Protein AF-0000000075951730 (afdb_homodimer)

Radius of gyration: 23.58 Å; Cα contacts (8 Å, |Δi|>4): 785; chains: 2; bounding box: 49×80×48 Å

Structure (mmCIF, N/CA/C/O backbone):
data_AF-0000000075951730-model_v1
#
loop_
_entity.id
_entity.type
_entity.pdbx_description
1 polymer 'Protein MIZU-KUSSEI 1'
#
loop_
_atom_site.group_PDB
_atom_site.id
_atom_site.type_symbol
_atom_site.label_atom_id
_atom_site.label_alt_id
_atom_site.label_comp_id
_atom_site.label_asym_id
_atom_site.label_entity_id
_atom_site.label_seq_id
_atom_site.pdbx_PDB_ins_code
_atom_site.Cartn_x
_atom_site.Cartn_y
_atom_site.Cartn_z
_atom_site.occupancy
_atom_site.B_iso_or_equiv
_atom_site.auth_seq_id
_atom_site.auth_comp_id
_atom_site.auth_asym_id
_atom_site.auth_atom_id
_atom_site.pdbx_PDB_model_num
ATOM 1 N N . MET A 1 1 ? 29.172 38.875 -21 1 23.89 1 MET A N 1
ATOM 2 C CA . MET A 1 1 ? 28.188 37.812 -21.25 1 23.89 1 MET A CA 1
ATOM 3 C C . MET A 1 1 ? 27.562 37.344 -19.953 1 23.89 1 MET A C 1
ATOM 5 O O . MET A 1 1 ? 28.266 36.906 -19.031 1 23.89 1 MET A O 1
ATOM 9 N N . ALA A 1 2 ? 26.328 37.844 -19.453 1 25.98 2 ALA A N 1
ATOM 10 C CA . ALA A 1 2 ? 25.766 37.938 -18.109 1 25.98 2 ALA A CA 1
ATOM 11 C C . ALA A 1 2 ? 25.203 36.562 -17.672 1 25.98 2 ALA A C 1
ATOM 13 O O . ALA A 1 2 ? 24.344 36 -18.344 1 25.98 2 ALA A O 1
ATOM 14 N N . VAL A 1 3 ? 25.969 35.656 -17.031 1 29.73 3 VAL A N 1
ATOM 15 C CA . VAL A 1 3 ? 25.703 34.281 -16.625 1 29.73 3 VAL A CA 1
ATOM 16 C C . VAL A 1 3 ? 24.453 34.25 -15.742 1 29.73 3 VAL A C 1
ATOM 18 O O . VAL A 1 3 ? 24.391 34.906 -14.711 1 29.73 3 VAL A O 1
ATOM 21 N N . SER A 1 4 ? 23.266 34.125 -16.25 1 29.19 4 SER A N 1
ATOM 22 C CA . SER A 1 4 ? 21.938 34.25 -15.641 1 29.19 4 SER A CA 1
ATOM 23 C C . SER A 1 4 ? 21.781 33.312 -14.445 1 29.19 4 SER A C 1
ATOM 25 O O . SER A 1 4 ? 22.219 32.188 -14.484 1 29.19 4 SER A O 1
ATOM 27 N N . GLY A 1 5 ? 21.781 33.812 -13.234 1 29.88 5 GLY A N 1
ATOM 28 C CA . GLY A 1 5 ? 21.688 33.281 -11.883 1 29.88 5 GLY A CA 1
ATOM 29 C C . GLY A 1 5 ? 20.547 32.281 -11.711 1 29.88 5 GLY A C 1
ATOM 30 O O . GLY A 1 5 ? 19.406 32.562 -12.086 1 29.88 5 GLY A O 1
ATOM 31 N N . VAL A 1 6 ? 20.781 31.047 -11.961 1 33.69 6 VAL A N 1
ATOM 32 C CA . VAL A 1 6 ? 19.797 30 -11.797 1 33.69 6 VAL A CA 1
ATOM 33 C C . VAL A 1 6 ? 19.031 30.203 -10.484 1 33.69 6 VAL A C 1
ATOM 35 O O . VAL A 1 6 ? 19.641 30.172 -9.406 1 33.69 6 VAL A O 1
ATOM 38 N N . LYS A 1 7 ? 18.031 31.109 -10.383 1 29.94 7 LYS A N 1
ATOM 39 C CA . LYS A 1 7 ? 17.172 31.438 -9.242 1 29.94 7 LYS A CA 1
ATOM 40 C C . LYS A 1 7 ? 16.781 30.172 -8.484 1 29.94 7 LYS A C 1
ATOM 42 O O . LYS A 1 7 ? 16.203 29.234 -9.07 1 29.94 7 LYS A O 1
ATOM 47 N N . LYS A 1 8 ? 17.469 29.828 -7.5 1 36.03 8 LYS A N 1
ATOM 48 C CA . LYS A 1 8 ? 17.172 28.875 -6.438 1 36.03 8 LYS A CA 1
ATOM 49 C C . LYS A 1 8 ? 15.688 28.922 -6.062 1 36.03 8 LYS A C 1
ATOM 51 O O . LYS A 1 8 ? 15.188 29.969 -5.629 1 36.03 8 LYS A O 1
ATOM 56 N N . GLN A 1 9 ? 14.75 28.469 -6.793 1 37.56 9 GLN A N 1
ATOM 57 C CA . GLN A 1 9 ? 13.359 28.484 -6.34 1 37.56 9 GLN A CA 1
ATOM 58 C C . GLN A 1 9 ? 13.281 28.422 -4.816 1 37.56 9 GLN A C 1
ATOM 60 O O . GLN A 1 9 ? 13.969 27.609 -4.191 1 37.56 9 GLN A O 1
ATOM 65 N N . PRO A 1 10 ? 12.789 29.281 -3.979 1 41.91 10 PRO A N 1
ATOM 66 C CA . PRO A 1 10 ? 12.609 29.203 -2.527 1 41.91 10 PRO A CA 1
ATOM 67 C C . PRO A 1 10 ? 12.133 27.812 -2.072 1 41.91 10 PRO A C 1
ATOM 69 O O . PRO A 1 10 ? 11.484 27.109 -2.84 1 41.91 10 PRO A O 1
ATOM 72 N N . ALA A 1 11 ? 12.711 27.031 -1.046 1 52.25 11 ALA A N 1
ATOM 73 C CA . ALA A 1 11 ? 12.57 25.719 -0.404 1 52.25 11 ALA A CA 1
ATOM 74 C C . ALA A 1 11 ? 11.102 25.391 -0.133 1 52.25 11 ALA A C 1
ATOM 76 O O . ALA A 1 11 ? 10.648 25.453 1.013 1 52.25 11 ALA A O 1
ATOM 77 N N . GLY A 1 12 ? 9.969 26.078 -0.591 1 68.31 12 GLY A N 1
ATOM 78 C CA . GLY A 1 12 ? 8.562 26.031 -0.242 1 68.31 12 GLY A CA 1
ATOM 79 C C . GLY A 1 12 ? 7.863 24.766 -0.7 1 68.31 12 GLY A C 1
ATOM 80 O O . GLY A 1 12 ? 8.5 23.875 -1.256 1 68.31 12 GLY A O 1
ATOM 81 N N . LEU A 1 13 ? 6.578 24.656 -0.002 1 85.88 13 LEU A N 1
ATOM 82 C CA . LEU A 1 13 ? 5.684 23.578 -0.399 1 85.88 13 LEU A CA 1
ATOM 83 C C . LEU A 1 13 ? 5.105 23.828 -1.787 1 85.88 13 LEU A C 1
ATOM 85 O O . LEU A 1 13 ? 4.641 24.938 -2.078 1 85.88 13 LEU A O 1
ATOM 89 N N . GLY A 1 14 ? 5.527 23.312 -2.951 1 89.19 14 GLY A N 1
ATOM 90 C CA . GLY A 1 14 ? 4.961 23.375 -4.289 1 89.19 14 GLY A CA 1
ATOM 91 C C . GLY A 1 14 ? 3.467 23.125 -4.316 1 89.19 14 GLY A C 1
ATOM 92 O O . GLY A 1 14 ? 2.838 22.969 -3.266 1 89.19 14 GLY A O 1
ATOM 93 N N . SER A 1 15 ? 2.818 23.344 -5.426 1 93.88 15 SER A N 1
ATOM 94 C CA . SER A 1 15 ? 1.382 23.172 -5.609 1 93.88 15 SER A CA 1
ATOM 95 C C . SER A 1 15 ? 0.989 21.703 -5.496 1 93.88 15 SER A C 1
ATOM 97 O O . SER A 1 15 ? -0.19 21.375 -5.336 1 93.88 15 SER A O 1
ATOM 99 N N . ARG A 1 16 ? 1.892 20.906 -5.691 1 94.19 16 ARG A N 1
ATOM 100 C CA . ARG A 1 16 ? 1.707 19.484 -5.512 1 94.19 16 ARG A CA 1
ATOM 101 C C . ARG A 1 16 ? 2.775 18.906 -4.59 1 94.19 16 ARG A C 1
ATOM 103 O O . ARG A 1 16 ? 3.959 19.203 -4.734 1 94.19 16 ARG A O 1
ATOM 110 N N . VAL A 1 17 ? 2.256 18.078 -3.641 1 96.06 17 VAL A N 1
ATOM 111 C CA . VAL A 1 17 ? 3.188 17.531 -2.658 1 96.06 17 VAL A CA 1
ATOM 112 C C . VAL A 1 17 ? 2.881 16.062 -2.418 1 96.06 17 VAL A C 1
ATOM 114 O O . VAL A 1 17 ? 1.787 15.586 -2.736 1 96.06 17 VAL A O 1
ATOM 117 N N . THR A 1 18 ? 3.873 15.391 -1.945 1 95.56 18 THR A N 1
ATOM 118 C CA . THR A 1 18 ? 3.65 14.023 -1.476 1 95.56 18 THR A CA 1
ATOM 119 C C . THR A 1 18 ? 3.268 14.016 0.002 1 95.56 18 THR A C 1
ATOM 121 O O . THR A 1 18 ? 4 14.547 0.841 1 95.56 18 THR A O 1
ATOM 124 N N . GLY A 1 19 ? 2.119 13.438 0.263 1 97.44 19 GLY A N 1
ATOM 125 C CA . GLY A 1 19 ? 1.652 13.305 1.634 1 97.44 19 GLY A CA 1
ATOM 126 C C . GLY A 1 19 ? 1.659 11.867 2.127 1 97.44 19 GLY A C 1
ATOM 127 O O . GLY A 1 19 ? 1.277 10.953 1.395 1 97.44 19 GLY A O 1
ATOM 128 N N . THR A 1 20 ? 2.16 11.719 3.32 1 97.88 20 THR A N 1
ATOM 129 C CA . THR A 1 20 ? 2.154 10.406 3.961 1 97.88 20 THR A CA 1
ATOM 130 C C . THR A 1 20 ? 1.544 10.484 5.355 1 97.88 20 THR A C 1
ATOM 132 O O . THR A 1 20 ? 1.958 11.312 6.172 1 97.88 20 THR A O 1
ATOM 135 N N . LEU A 1 21 ? 0.534 9.719 5.555 1 97.69 21 LEU A N 1
ATOM 136 C CA . LEU A 1 21 ? 0.008 9.477 6.895 1 97.69 21 LEU A CA 1
ATOM 137 C C . LEU A 1 21 ? 0.449 8.109 7.41 1 97.69 21 LEU A C 1
ATOM 139 O O . LEU A 1 21 ? 0.333 7.105 6.699 1 97.69 21 LEU A O 1
ATOM 143 N N . PHE A 1 22 ? 1.01 8.133 8.617 1 96 22 PHE A N 1
ATOM 144 C CA . PHE A 1 22 ? 1.516 6.863 9.125 1 96 22 PHE A CA 1
ATOM 145 C C . PHE A 1 22 ? 1.521 6.852 10.648 1 96 22 PHE A C 1
ATOM 147 O O . PHE A 1 22 ? 1.47 7.906 11.289 1 96 22 PHE A O 1
ATOM 154 N N . GLY A 1 23 ? 1.513 5.691 11.164 1 94.38 23 GLY A N 1
ATOM 155 C CA . GLY A 1 23 ? 1.527 5.512 12.609 1 94.38 23 GLY A CA 1
ATOM 156 C C . GLY A 1 23 ? 1.543 4.055 13.031 1 94.38 23 GLY A C 1
ATOM 157 O O . GLY A 1 23 ? 1.238 3.17 12.227 1 94.38 23 GLY A O 1
ATOM 158 N N . LEU A 1 24 ? 1.911 3.896 14.242 1 90.12 24 LEU A N 1
ATOM 159 C CA . LEU A 1 24 ? 1.955 2.541 14.781 1 90.12 24 LEU A CA 1
ATOM 160 C C . LEU A 1 24 ? 0.548 2 15.008 1 90.12 24 LEU A C 1
ATOM 162 O O . LEU A 1 24 ? -0.328 2.723 15.492 1 90.12 24 LEU A O 1
ATOM 166 N N . ARG A 1 25 ? 0.393 0.806 14.609 1 86.56 25 ARG A N 1
ATOM 167 C CA . ARG A 1 25 ? -0.913 0.172 14.758 1 86.56 25 ARG A CA 1
ATOM 168 C C . ARG A 1 25 ? -1.179 -0.193 16.219 1 86.56 25 ARG A C 1
ATOM 170 O O . ARG A 1 25 ? -2.326 -0.177 16.672 1 86.56 25 ARG A O 1
ATOM 177 N N . HIS A 1 26 ? -0.188 -0.596 16.75 1 78.81 26 HIS A N 1
ATOM 178 C CA . HIS A 1 26 ? -0.313 -1 18.156 1 78.81 26 HIS A CA 1
ATOM 179 C C . HIS A 1 26 ? 0.709 -0.283 19.031 1 78.81 26 HIS A C 1
ATOM 181 O O . HIS A 1 26 ? 1.684 0.278 18.516 1 78.81 26 HIS A O 1
ATOM 187 N N . GLY A 1 27 ? 0.432 -0.274 20.312 1 70 27 GLY A N 1
ATOM 188 C CA . GLY A 1 27 ? 1.35 0.311 21.281 1 70 27 GLY A CA 1
ATOM 189 C C . GLY A 1 27 ? 0.863 1.635 21.828 1 70 27 GLY A C 1
ATOM 190 O O . GLY A 1 27 ? -0.29 2.018 21.625 1 70 27 GLY A O 1
ATOM 191 N N . HIS A 1 28 ? 1.706 2.209 22.547 1 65.25 28 HIS A N 1
ATOM 192 C CA . HIS A 1 28 ? 1.338 3.377 23.344 1 65.25 28 HIS A CA 1
ATOM 193 C C . HIS A 1 28 ? 1.279 4.633 22.469 1 65.25 28 HIS A C 1
ATOM 195 O O . HIS A 1 28 ? 0.545 5.574 22.781 1 65.25 28 HIS A O 1
ATOM 201 N N . HIS A 1 29 ? 1.985 4.605 21.484 1 73 29 HIS A N 1
ATOM 202 C CA . HIS A 1 29 ? 2.018 5.797 20.641 1 73 29 HIS A CA 1
ATOM 203 C C . HIS A 1 29 ? 1.365 5.531 19.281 1 73 29 HIS A C 1
ATOM 205 O O . HIS A 1 29 ? 2.059 5.387 18.281 1 73 29 HIS A O 1
ATOM 211 N N . ARG A 1 30 ? 0.062 5.723 19.297 1 87.12 30 ARG A N 1
ATOM 212 C CA . ARG A 1 30 ? -0.706 5.258 18.141 1 87.12 30 ARG A CA 1
ATOM 213 C C . ARG A 1 30 ? -1.204 6.434 17.312 1 87.12 30 ARG A C 1
ATOM 215 O O . ARG A 1 30 ? -2.135 6.289 16.516 1 87.12 30 ARG A O 1
ATOM 222 N N . ASN A 1 31 ? -0.512 7.578 17.594 1 94.56 31 ASN A N 1
ATOM 223 C CA . ASN A 1 31 ? -0.977 8.727 16.828 1 94.56 31 ASN A CA 1
ATOM 224 C C . ASN A 1 31 ? -0.588 8.602 15.352 1 94.56 31 ASN A C 1
ATOM 226 O O . ASN A 1 31 ? 0.441 8.008 15.023 1 94.56 31 ASN A O 1
ATOM 230 N N . VAL A 1 32 ? -1.421 9.164 14.602 1 96.81 32 VAL A N 1
ATOM 231 C CA . VAL A 1 32 ? -1.096 9.273 13.18 1 96.81 32 VAL A CA 1
ATOM 232 C C . VAL A 1 32 ? -0.214 10.5 12.945 1 96.81 32 VAL A C 1
ATOM 234 O O . VAL A 1 32 ? -0.457 11.57 13.516 1 96.81 32 VAL A O 1
ATOM 237 N N . HIS A 1 33 ? 0.739 10.305 12.18 1 97.19 33 HIS A N 1
ATOM 238 C CA . HIS A 1 33 ? 1.586 11.406 11.734 1 97.19 33 HIS A CA 1
ATOM 239 C C . HIS A 1 33 ? 1.301 11.773 10.281 1 97.19 33 HIS A C 1
ATOM 241 O O . HIS A 1 33 ? 1.058 10.891 9.453 1 97.19 33 HIS A O 1
ATOM 247 N N . LEU A 1 34 ? 1.37 13.047 10 1 98.25 34 LEU A N 1
ATOM 248 C CA . LEU A 1 34 ? 1.222 13.586 8.656 1 98.25 34 LEU A CA 1
ATOM 249 C C . LEU A 1 34 ? 2.516 14.242 8.188 1 98.25 34 LEU A C 1
ATOM 251 O O . LEU A 1 34 ? 3.039 15.141 8.852 1 98.25 34 LEU A O 1
ATOM 255 N N . ALA A 1 35 ? 3.014 13.789 7.09 1 98 35 ALA A N 1
ATOM 256 C CA . ALA A 1 35 ? 4.219 14.375 6.512 1 98 35 ALA A CA 1
ATOM 257 C C . ALA A 1 35 ? 3.967 14.859 5.09 1 98 35 ALA A C 1
ATOM 259 O O . ALA A 1 35 ? 3.35 14.156 4.285 1 98 35 ALA A O 1
ATOM 260 N N . PHE A 1 36 ? 4.426 16.047 4.777 1 97.56 36 PHE A N 1
ATOM 261 C CA . PHE A 1 36 ? 4.426 16.547 3.408 1 97.56 36 PHE A CA 1
ATOM 262 C C . PHE A 1 36 ? 5.852 16.719 2.896 1 97.56 36 PHE A C 1
ATOM 264 O O . PHE A 1 36 ? 6.68 17.359 3.553 1 97.56 36 PHE A O 1
ATOM 271 N N . GLN A 1 37 ? 6.035 16.141 1.744 1 96.56 37 GLN A N 1
ATOM 272 C CA . GLN A 1 37 ? 7.289 16.281 1.008 1 96.56 37 GLN A CA 1
ATOM 273 C C . GLN A 1 37 ? 7.055 16.938 -0.354 1 96.56 37 GLN A C 1
ATOM 275 O O . GLN A 1 37 ? 6.168 16.516 -1.102 1 96.56 37 GLN A O 1
ATOM 280 N N . PRO A 1 38 ? 7.875 17.969 -0.631 1 94.69 38 PRO A N 1
ATOM 281 C CA . PRO A 1 38 ? 7.746 18.516 -1.985 1 94.69 38 PRO A CA 1
ATOM 282 C C . PRO A 1 38 ? 8.062 17.484 -3.066 1 94.69 38 PRO A C 1
ATOM 284 O O . PRO A 1 38 ? 7.441 17.484 -4.133 1 94.69 38 PRO A O 1
ATOM 287 N N . ASP A 1 39 ? 8.984 16.641 -2.734 1 90.81 39 ASP A N 1
ATOM 288 C CA . ASP A 1 39 ? 9.422 15.523 -3.551 1 90.81 39 ASP A CA 1
ATOM 289 C C . ASP A 1 39 ? 9.617 14.266 -2.697 1 90.81 39 ASP A C 1
ATOM 291 O O . ASP A 1 39 ? 10.102 14.352 -1.568 1 90.81 39 ASP A O 1
ATOM 295 N N . PRO A 1 40 ? 9.25 13.141 -3.275 1 90.06 40 PRO A N 1
ATOM 296 C CA . PRO A 1 40 ? 9.344 11.922 -2.471 1 90.06 40 PRO A CA 1
ATOM 297 C C . PRO A 1 40 ? 10.742 11.688 -1.912 1 90.06 40 PRO A C 1
ATOM 299 O O . PRO A 1 40 ? 10.898 10.969 -0.92 1 90.06 40 PRO A O 1
ATOM 302 N N . LYS A 1 41 ? 11.727 12.242 -2.531 1 92.06 41 LYS A N 1
ATOM 303 C CA . LYS A 1 41 ? 13.102 12 -2.104 1 92.06 41 LYS A CA 1
ATOM 304 C C . LYS A 1 41 ? 13.57 13.07 -1.123 1 92.06 41 LYS A C 1
ATOM 306 O O . LYS A 1 41 ? 14.609 12.922 -0.482 1 92.06 41 LYS A O 1
ATOM 311 N N . SER A 1 42 ? 12.82 14.07 -0.986 1 93.81 42 SER A N 1
ATOM 312 C CA . SER A 1 42 ? 13.188 15.172 -0.108 1 93.81 42 SER A CA 1
ATOM 313 C C . SER A 1 42 ? 12.758 14.906 1.33 1 93.81 42 SER A C 1
ATOM 315 O O . SER A 1 42 ? 11.836 14.133 1.573 1 93.81 42 SER A O 1
ATOM 317 N N . PRO A 1 43 ? 13.539 15.492 2.227 1 93.88 43 PRO A N 1
ATOM 318 C CA . PRO A 1 43 ? 13.008 15.469 3.592 1 93.88 43 PRO A CA 1
ATOM 319 C C . PRO A 1 43 ? 11.656 16.156 3.713 1 93.88 43 PRO A C 1
ATOM 321 O O . PRO A 1 43 ? 11.312 17.016 2.885 1 93.88 43 PRO A O 1
ATOM 324 N N . PRO A 1 44 ? 10.922 15.766 4.711 1 95.69 44 PRO A N 1
ATOM 325 C CA . PRO A 1 44 ? 9.641 16.438 4.891 1 95.69 44 PRO A CA 1
ATOM 326 C C . PRO A 1 44 ? 9.797 17.891 5.332 1 95.69 44 PRO A C 1
ATOM 328 O O . PRO A 1 44 ? 10.664 18.203 6.148 1 95.69 44 PRO A O 1
ATOM 331 N N . VAL A 1 45 ? 8.953 18.703 4.777 1 94.06 45 VAL A N 1
ATOM 332 C CA . VAL A 1 45 ? 8.906 20.109 5.156 1 94.06 45 VAL A CA 1
ATOM 333 C C . VAL A 1 45 ? 7.91 20.297 6.297 1 94.06 45 VAL A C 1
ATOM 335 O O . VAL A 1 45 ? 8.055 21.219 7.105 1 94.06 45 VAL A O 1
ATOM 338 N N . VAL A 1 46 ? 6.953 19.453 6.328 1 94.75 46 VAL A N 1
ATOM 339 C CA . VAL A 1 46 ? 5.922 19.469 7.359 1 94.75 46 VAL A CA 1
ATOM 340 C C . VAL A 1 46 ? 5.84 18.094 8.016 1 94.75 46 VAL A C 1
ATOM 342 O O . VAL A 1 46 ? 5.84 17.062 7.332 1 94.75 46 VAL A O 1
ATOM 345 N N . LEU A 1 47 ? 5.812 18.109 9.242 1 97.38 47 LEU A N 1
ATOM 346 C CA . LEU A 1 47 ? 5.523 16.922 10.031 1 97.38 47 LEU A CA 1
ATOM 347 C C . LEU A 1 47 ? 4.633 17.266 11.227 1 97.38 47 LEU A C 1
ATOM 349 O O . LEU A 1 47 ? 5.016 18.062 12.078 1 97.38 47 LEU A O 1
ATOM 353 N N . ILE A 1 48 ? 3.494 16.594 11.195 1 97.81 48 ILE A N 1
ATOM 354 C CA . ILE A 1 48 ? 2.508 16.891 12.227 1 97.81 48 ILE A CA 1
ATOM 355 C C . ILE A 1 48 ? 2.078 15.602 12.93 1 97.81 48 ILE A C 1
ATOM 357 O O . ILE A 1 48 ? 1.749 14.609 12.266 1 97.81 48 ILE A O 1
ATOM 361 N N . LYS A 1 49 ? 2.189 15.594 14.219 1 97.25 49 LYS A N 1
ATOM 362 C CA . LYS A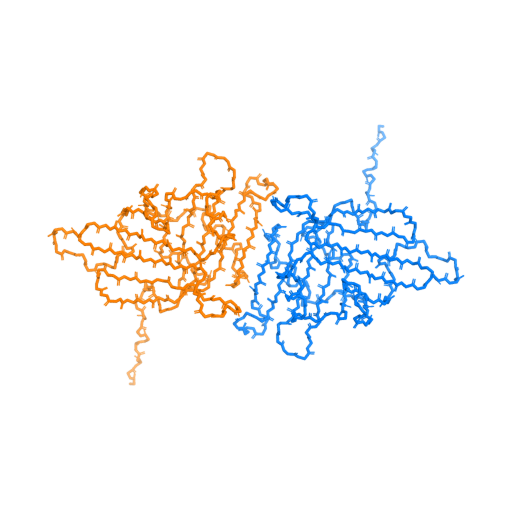 1 49 ? 1.537 14.555 15 1 97.25 49 LYS A CA 1
ATOM 363 C C . LYS A 1 49 ? 0.062 14.875 15.219 1 97.25 49 LYS A C 1
ATOM 365 O O . LYS A 1 49 ? -0.274 15.844 15.906 1 97.25 49 LYS A O 1
ATOM 370 N N . LEU A 1 50 ? -0.738 14.094 14.68 1 98.06 50 LEU A N 1
ATOM 371 C CA . LEU A 1 50 ? -2.174 14.297 14.844 1 98.06 50 LEU A CA 1
ATOM 372 C C . LEU A 1 50 ? -2.656 13.734 16.172 1 98.06 50 LEU A C 1
ATOM 374 O O . LEU A 1 50 ? -2 12.867 16.766 1 98.06 50 LEU A O 1
ATOM 378 N N . ALA A 1 51 ? -3.775 14.266 16.562 1 97.44 51 ALA A N 1
ATOM 379 C CA . ALA A 1 51 ? -4.453 13.695 17.734 1 97.44 51 ALA A CA 1
ATOM 380 C C . ALA A 1 51 ? -5.109 12.359 17.375 1 97.44 51 ALA A C 1
ATOM 382 O O . ALA A 1 51 ? -5.191 11.461 18.219 1 97.44 51 ALA A O 1
ATOM 383 N N . THR A 1 52 ? -5.625 12.273 16.234 1 97 52 THR A N 1
ATOM 384 C CA . THR A 1 52 ? -6.234 11.047 15.727 1 97 52 THR A CA 1
ATOM 385 C C . THR A 1 52 ? -5.25 9.883 15.805 1 97 52 THR A C 1
ATOM 387 O O . THR A 1 52 ? -4.098 10.016 15.383 1 97 52 THR A O 1
ATOM 390 N N . THR A 1 53 ? -5.738 8.82 16.375 1 95.12 53 THR A N 1
ATOM 391 C CA . THR A 1 53 ? -4.93 7.613 16.453 1 95.12 53 THR A CA 1
ATOM 392 C C . THR A 1 53 ? -5.207 6.699 15.266 1 95.12 53 THR A C 1
ATOM 394 O O . THR A 1 53 ? -6.137 6.941 14.492 1 95.12 53 THR A O 1
ATOM 397 N N . THR A 1 54 ? -4.395 5.656 15.141 1 93.81 54 THR A N 1
ATOM 398 C CA . THR A 1 54 ? -4.426 4.805 13.953 1 93.81 54 THR A CA 1
ATOM 399 C C . THR A 1 54 ? -5.75 4.051 13.867 1 93.81 54 THR A C 1
ATOM 401 O O . THR A 1 54 ? -6.297 3.871 12.773 1 93.81 54 THR A O 1
ATOM 404 N N . GLY A 1 55 ? -6.23 3.516 14.891 1 91.12 55 GLY A N 1
ATOM 405 C CA . GLY A 1 55 ? -7.496 2.803 14.883 1 91.12 55 GLY A CA 1
ATOM 406 C C . GLY A 1 55 ? -8.625 3.598 14.242 1 91.12 55 GLY A C 1
ATOM 407 O O . GLY A 1 55 ? -9.141 3.221 13.188 1 91.12 55 GLY A O 1
ATOM 408 N N . PRO A 1 56 ? -8.953 4.715 14.883 1 93.5 56 PRO A N 1
ATOM 409 C CA . PRO A 1 56 ? -9.992 5.586 14.32 1 93.5 56 PRO A CA 1
ATOM 410 C C . PRO A 1 56 ? -9.688 6.023 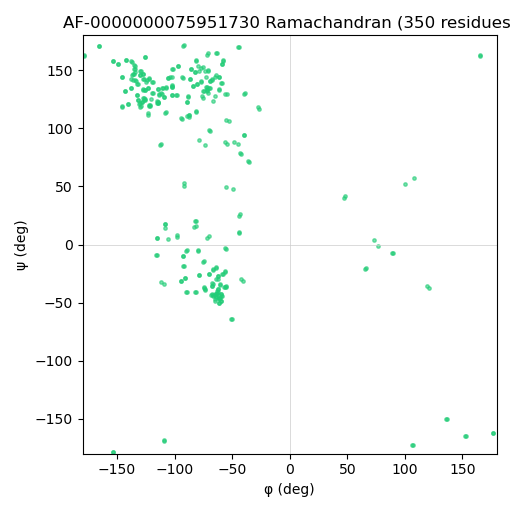12.891 1 93.5 56 PRO A C 1
ATOM 412 O O . PRO A 1 56 ? -10.602 6.117 12.062 1 93.5 56 PRO A O 1
ATOM 415 N N . PHE A 1 57 ? -8.562 6.246 12.594 1 94.94 57 PHE A N 1
ATOM 416 C CA . PHE A 1 57 ? -8.18 6.66 11.25 1 94.94 57 PHE A CA 1
ATOM 417 C C . PHE A 1 57 ? -8.539 5.586 10.227 1 94.94 57 PHE A C 1
ATOM 419 O O . PHE A 1 57 ? -9.156 5.871 9.203 1 94.94 57 PHE A O 1
ATOM 426 N N . ILE A 1 58 ? -8.133 4.41 10.523 1 91.44 58 ILE A N 1
ATOM 427 C CA . ILE A 1 58 ? -8.422 3.283 9.633 1 91.44 58 ILE A CA 1
ATOM 428 C C . ILE A 1 58 ? -9.93 3.125 9.477 1 91.44 58 ILE A C 1
ATOM 430 O O . ILE A 1 58 ? -10.422 2.904 8.367 1 91.44 58 ILE A O 1
ATOM 434 N N . ALA A 1 59 ? -10.594 3.252 10.539 1 92.06 59 ALA A N 1
ATOM 435 C CA . ALA A 1 59 ? -12.047 3.125 10.5 1 92.06 59 ALA A CA 1
ATOM 436 C C . ALA A 1 59 ? -12.672 4.215 9.641 1 92.06 59 ALA A C 1
ATOM 438 O O . ALA A 1 59 ? -13.586 3.949 8.859 1 92.06 59 ALA A O 1
ATOM 439 N N . ASP A 1 60 ? -12.195 5.441 9.75 1 93.88 60 ASP A N 1
ATOM 440 C CA . ASP A 1 60 ? -12.711 6.559 8.961 1 93.88 60 ASP A CA 1
ATOM 441 C C . ASP A 1 60 ? -12.438 6.348 7.469 1 93.88 60 ASP A C 1
ATOM 443 O O . ASP A 1 60 ? -13.312 6.574 6.633 1 93.88 60 ASP A O 1
ATOM 447 N N . LEU A 1 61 ? -11.219 5.883 7.18 1 91.56 61 LEU A N 1
ATOM 448 C CA . LEU A 1 61 ? -10.836 5.645 5.793 1 91.56 61 LEU A CA 1
ATOM 449 C C . LEU A 1 61 ? -11.734 4.578 5.16 1 91.56 61 LEU A C 1
ATOM 451 O O . LEU A 1 61 ? -12.078 4.676 3.98 1 91.56 61 LEU A O 1
ATOM 455 N N . ALA A 1 62 ? -12.07 3.572 5.922 1 86.44 62 ALA A N 1
ATOM 456 C CA . ALA A 1 62 ? -12.898 2.471 5.438 1 86.44 62 ALA A CA 1
ATOM 457 C C . ALA A 1 62 ? -14.336 2.924 5.195 1 86.44 62 ALA A C 1
ATOM 459 O O . ALA A 1 62 ? -15.047 2.342 4.375 1 86.44 62 ALA A O 1
ATOM 460 N N . SER A 1 63 ? -14.672 3.926 5.887 1 90.44 63 SER A N 1
ATOM 461 C CA . SER A 1 63 ? -16.078 4.352 5.859 1 90.44 63 SER A CA 1
ATOM 462 C C . SER A 1 63 ? -16.312 5.406 4.785 1 90.44 63 SER A C 1
ATOM 464 O O . SER A 1 63 ? -17.453 5.684 4.418 1 90.44 63 SER A O 1
ATOM 466 N N . GLY A 1 64 ? -15.344 6.047 4.316 1 88.88 64 GLY A N 1
ATOM 467 C CA . GLY A 1 64 ? -15.469 7.082 3.307 1 88.88 64 GLY A CA 1
ATOM 468 C C . GLY A 1 64 ? -14.359 8.109 3.359 1 88.88 64 GLY A C 1
ATOM 469 O O . GLY A 1 64 ? -13.305 7.863 3.953 1 88.88 64 GLY A O 1
ATOM 470 N N . PRO A 1 65 ? -14.633 9.211 2.674 1 93.06 65 PRO A N 1
ATOM 471 C CA . PRO A 1 65 ? -13.625 10.273 2.662 1 93.06 65 PRO A CA 1
ATOM 472 C C . PRO A 1 65 ? -13.328 10.82 4.055 1 93.06 65 PRO A C 1
ATOM 474 O O . PRO A 1 65 ? -14.234 10.93 4.887 1 93.06 65 PRO A O 1
ATOM 477 N N . VAL A 1 66 ? -12.117 11.148 4.25 1 96.69 66 VAL A N 1
ATOM 478 C CA . VAL A 1 66 ? -11.664 11.688 5.531 1 96.69 66 VAL A CA 1
ATOM 479 C C . VAL A 1 66 ? -11.281 13.156 5.371 1 96.69 66 VAL A C 1
ATOM 481 O O . VAL A 1 66 ? -10.492 13.5 4.492 1 96.69 66 VAL A O 1
ATOM 484 N N . ARG A 1 67 ? -11.812 13.953 6.254 1 97.5 67 ARG A N 1
ATOM 485 C CA . ARG A 1 67 ? -11.516 15.383 6.246 1 97.5 67 ARG A CA 1
ATOM 486 C C . ARG A 1 67 ? -10.914 15.82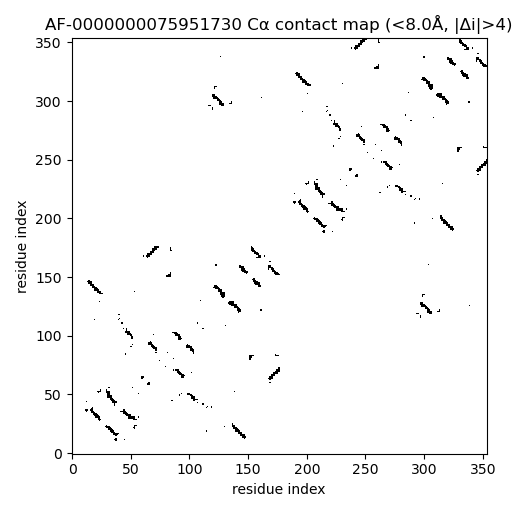8 7.574 1 97.5 67 ARG A C 1
ATOM 488 O O . ARG A 1 67 ? -11.555 15.703 8.617 1 97.5 67 ARG A O 1
ATOM 495 N N . PHE A 1 68 ? -9.727 16.359 7.535 1 98.5 68 PHE A N 1
ATOM 496 C CA . PHE A 1 68 ? -9.086 16.938 8.703 1 98.5 68 PHE A CA 1
ATOM 497 C C . PHE A 1 68 ? -9.164 18.453 8.656 1 98.5 68 PHE A C 1
ATOM 499 O O . PHE A 1 68 ? -8.938 19.062 7.609 1 98.5 68 PHE A O 1
ATOM 506 N N . VAL A 1 69 ? -9.453 19 9.742 1 98.44 69 VAL A N 1
ATOM 507 C CA . VAL A 1 69 ? -9.328 20.438 9.922 1 98.44 69 VAL A CA 1
ATOM 508 C C . VAL A 1 69 ? -8.391 20.734 11.086 1 98.44 69 VAL A C 1
ATOM 510 O O . VAL A 1 69 ? -8.617 20.297 12.211 1 98.44 69 VAL A O 1
ATOM 513 N N . LEU A 1 70 ? -7.387 21.375 10.805 1 98.5 70 LEU A N 1
ATOM 514 C CA . LEU A 1 70 ? -6.438 21.875 11.797 1 98.5 70 LEU A CA 1
ATOM 515 C C . LEU A 1 70 ? -6.551 23.375 11.961 1 98.5 70 LEU A C 1
ATOM 517 O O . LEU A 1 70 ? -6.164 24.141 11.062 1 98.5 70 LEU A O 1
ATOM 521 N N . GLU A 1 71 ? -6.977 23.75 13.117 1 97.44 71 GLU A N 1
ATOM 522 C CA . GLU A 1 71 ? -7.266 25.172 13.344 1 97.44 71 GLU A CA 1
ATOM 523 C C . GLU A 1 71 ? -6.395 25.734 14.461 1 97.44 71 GLU A C 1
ATOM 525 O O . GLU A 1 71 ? -6.133 25.062 15.461 1 97.44 71 GLU A O 1
ATOM 530 N N . CYS A 1 72 ? -5.945 26.906 14.258 1 94.75 72 CYS A N 1
ATOM 531 C CA . CYS A 1 72 ? -5.258 27.609 15.344 1 94.75 72 CYS A CA 1
ATOM 532 C C . CYS A 1 72 ? -5.594 29.094 15.352 1 94.75 72 CYS A C 1
ATOM 534 O O . CYS A 1 72 ? -6.133 29.609 14.367 1 94.75 72 CYS A O 1
ATOM 536 N N . ARG A 1 73 ? -5.398 29.734 16.516 1 88 73 ARG A N 1
ATOM 537 C CA . ARG A 1 73 ? -5.629 31.172 16.625 1 88 73 ARG A CA 1
ATOM 538 C C . ARG A 1 73 ? -4.477 31.969 16.016 1 88 73 ARG A C 1
ATOM 540 O O . ARG A 1 73 ? -3.318 31.547 16.094 1 88 73 ARG A O 1
ATOM 547 N N . LYS A 1 74 ? -4.93 33.062 15.336 1 80.75 74 LYS A N 1
ATOM 548 C CA . LYS A 1 74 ? -3.928 33.969 14.773 1 80.75 74 LYS A CA 1
ATOM 549 C C . LYS A 1 74 ? -3.025 34.531 15.859 1 80.75 74 LYS A C 1
ATOM 551 O O . LYS A 1 74 ? -3.494 34.875 16.953 1 80.75 74 LYS A O 1
ATOM 556 N N . ARG A 1 75 ? -1.717 34.531 15.359 1 69.94 75 ARG A N 1
ATOM 557 C CA . ARG A 1 75 ? -0.794 35.156 16.312 1 69.94 75 ARG A CA 1
ATOM 558 C C . ARG A 1 75 ? -1.013 36.656 16.375 1 69.94 75 ARG A C 1
ATOM 560 O O . ARG A 1 75 ? -1.381 37.281 15.391 1 69.94 75 ARG A O 1
ATOM 567 N N . THR A 1 76 ? -1.106 37.219 17.516 1 64 76 THR A N 1
ATOM 568 C CA . THR A 1 76 ? -1.312 38.656 17.75 1 64 76 THR A CA 1
ATOM 569 C C . THR A 1 76 ? -0.122 39.469 17.234 1 64 76 THR A C 1
ATOM 571 O O . THR A 1 76 ? -0.249 40.656 16.953 1 64 76 THR A O 1
ATOM 574 N N . ASP A 1 77 ? 0.963 38.938 17.234 1 59.09 77 ASP A N 1
ATOM 575 C CA . ASP A 1 77 ? 2.121 39.781 17.031 1 59.09 77 ASP A CA 1
ATOM 576 C C . ASP A 1 77 ? 2.344 40.062 15.539 1 59.09 77 ASP A C 1
ATOM 578 O O . ASP A 1 77 ? 3.311 40.719 15.164 1 59.09 77 ASP A O 1
ATOM 582 N N . GLY A 1 78 ? 1.436 39.938 14.688 1 57.81 78 GLY A N 1
ATOM 583 C CA . GLY A 1 78 ? 1.52 40.344 13.305 1 57.81 78 GLY A CA 1
ATOM 584 C C . GLY A 1 78 ? 2.543 39.562 12.5 1 57.81 78 GLY A C 1
ATOM 585 O O . GLY A 1 78 ? 2.73 39.812 11.305 1 57.81 78 GLY A O 1
ATOM 586 N N . SER A 1 79 ? 3.449 38.969 13.047 1 54.06 79 SER A N 1
ATOM 587 C CA . SER A 1 79 ? 4.648 38.406 12.422 1 54.06 79 SER A CA 1
ATOM 588 C C . SER A 1 79 ? 4.32 37.188 11.562 1 54.06 79 SER A C 1
ATOM 590 O O . SER A 1 79 ? 5.215 36.562 10.977 1 54.06 79 SER A O 1
ATOM 592 N N . SER A 1 80 ? 3.092 36.875 11.359 1 58.94 80 SER A N 1
ATOM 593 C CA . SER A 1 80 ? 2.979 35.469 10.992 1 58.94 80 SER A CA 1
ATOM 594 C C . SER A 1 80 ? 3.023 35.281 9.477 1 58.94 80 SER A C 1
ATOM 596 O O . SER A 1 80 ? 1.979 35.188 8.828 1 58.94 80 SER A O 1
ATOM 598 N N . ALA A 1 81 ? 3.986 35.844 8.867 1 68 81 ALA A N 1
ATOM 599 C CA . ALA A 1 81 ? 4.152 35.625 7.43 1 68 81 ALA A CA 1
ATOM 600 C C . ALA A 1 81 ? 4.273 34.125 7.113 1 68 81 ALA A C 1
ATOM 602 O O . ALA A 1 81 ? 4.18 33.719 5.949 1 68 81 ALA A O 1
ATOM 603 N N . ALA A 1 82 ? 4.273 33.438 8.031 1 84.06 82 ALA A N 1
ATOM 604 C CA . ALA A 1 82 ? 4.504 32.031 7.777 1 84.06 82 ALA A CA 1
ATOM 605 C C . ALA A 1 82 ? 3.195 31.312 7.457 1 84.06 82 ALA A C 1
ATOM 607 O O . ALA A 1 82 ? 2.129 31.719 7.922 1 84.06 82 ALA A O 1
ATOM 608 N N . PRO A 1 83 ? 3.221 30.406 6.582 1 91.25 83 PRO A N 1
ATOM 609 C CA . PRO A 1 83 ? 2.018 29.641 6.246 1 91.25 83 PRO A CA 1
A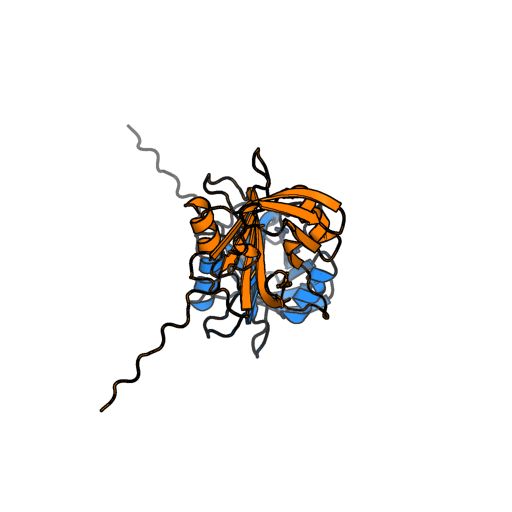TOM 610 C C . PRO A 1 83 ? 1.419 28.922 7.453 1 91.25 83 PRO A C 1
ATOM 612 O O . PRO A 1 83 ? 2.117 28.688 8.438 1 91.25 83 PRO A O 1
ATOM 615 N N . PRO A 1 84 ? 0.11 28.594 7.367 1 93.44 84 PRO A N 1
ATOM 616 C CA . PRO A 1 84 ? -0.57 27.969 8.508 1 93.44 84 PRO A CA 1
ATOM 617 C C . PRO A 1 84 ? 0.093 26.656 8.945 1 93.44 84 PRO A C 1
ATOM 619 O O . PRO A 1 84 ? 0.009 26.281 10.117 1 93.44 84 PRO A O 1
ATOM 622 N N . TRP A 1 85 ? 0.762 26.016 8.055 1 93.06 85 TRP A N 1
ATOM 623 C CA . TRP A 1 85 ? 1.34 24.719 8.414 1 93.06 85 TRP A CA 1
ATOM 624 C C . TRP A 1 85 ? 2.631 24.906 9.203 1 93.06 85 TRP A C 1
ATOM 626 O O . TRP A 1 85 ? 3.201 23.922 9.703 1 93.06 85 TRP A O 1
ATOM 636 N N . GLU A 1 86 ? 3.088 26.078 9.352 1 91.44 86 GLU A N 1
ATOM 637 C CA . GLU A 1 86 ? 4.281 26.344 10.156 1 91.44 86 GLU A CA 1
ATOM 638 C C . GLU A 1 86 ? 3.92 26.594 11.617 1 91.44 86 GLU A C 1
ATOM 640 O O . GLU A 1 86 ? 4.805 26.734 12.461 1 91.44 86 GLU A O 1
ATOM 645 N N . GLU A 1 87 ? 2.658 26.625 11.891 1 93 87 GLU A N 1
ATOM 646 C CA . GLU A 1 87 ? 2.248 26.781 13.281 1 93 87 GLU A CA 1
ATOM 647 C C . GLU A 1 87 ? 2.691 25.578 14.117 1 93 87 GLU A C 1
ATOM 649 O O . GLU A 1 87 ? 3.02 24.531 13.57 1 93 87 GLU A O 1
ATOM 654 N N . GLU A 1 88 ? 2.637 25.797 15.406 1 93.38 88 GLU A N 1
ATOM 655 C CA . GLU A 1 88 ? 3.172 24.766 16.297 1 93.38 88 GLU A CA 1
ATOM 656 C C . GLU A 1 88 ? 2.072 23.828 16.781 1 93.38 88 GLU A C 1
ATOM 658 O O . GLU A 1 88 ? 2.332 22.672 17.094 1 93.38 88 GLU A O 1
ATOM 663 N N . GLU A 1 89 ? 0.927 24.375 16.891 1 96.56 89 GLU A N 1
ATOM 664 C CA . GLU A 1 89 ? -0.177 23.609 17.453 1 96.56 89 GLU A CA 1
ATOM 665 C C . GLU A 1 89 ? -1.501 23.969 16.797 1 96.56 89 GLU A C 1
ATOM 667 O O . GLU A 1 89 ? -1.746 25.141 16.469 1 96.56 89 GLU A O 1
ATOM 672 N N . TRP A 1 90 ? -2.361 22.938 16.641 1 97.62 90 TRP A N 1
ATOM 673 C CA . TRP A 1 90 ? -3.711 23.109 16.109 1 97.62 90 TRP A CA 1
ATOM 674 C C . TRP A 1 90 ? -4.727 22.344 16.938 1 97.62 90 TRP A C 1
ATOM 676 O O . TRP A 1 90 ? -4.387 21.328 17.547 1 97.62 90 TRP A O 1
ATOM 686 N N . LYS A 1 91 ? -5.891 22.875 17 1 98.19 91 LYS A N 1
ATOM 687 C CA . LYS A 1 91 ? -7.027 22.016 17.312 1 98.19 91 LYS A CA 1
ATOM 688 C C . LYS A 1 91 ? -7.43 21.156 16.109 1 98.19 91 LYS A C 1
ATOM 690 O O . LYS A 1 91 ? -7.598 21.688 15.008 1 98.19 91 LYS A O 1
ATOM 695 N N . GLU A 1 92 ? -7.609 19.906 16.375 1 98.56 92 GLU A N 1
ATOM 696 C CA . GLU A 1 92 ? -7.863 18.984 15.273 1 98.56 92 GLU A CA 1
ATOM 697 C C . GLU A 1 92 ? -9.32 18.531 15.266 1 98.56 92 GLU A C 1
ATOM 699 O O . GLU A 1 92 ? -9.859 18.141 16.297 1 98.56 92 GLU A O 1
ATOM 704 N N . PHE A 1 93 ? -9.875 18.547 14.109 1 98.06 93 PHE A N 1
ATOM 705 C CA . PHE A 1 93 ? -11.172 17.938 13.836 1 98.06 93 PHE A CA 1
ATOM 706 C C . PHE A 1 93 ? -11.055 16.891 12.734 1 98.06 93 PHE A C 1
ATOM 708 O O . PHE A 1 93 ? -10.305 17.062 11.773 1 98.06 93 PHE A O 1
ATOM 715 N N . CYS A 1 94 ? -11.773 15.867 12.891 1 97.62 94 CYS A N 1
ATOM 716 C CA . CYS A 1 94 ? -11.875 14.852 11.859 1 97.62 94 CYS A CA 1
ATOM 717 C C . CYS A 1 94 ? -13.328 14.523 11.547 1 97.62 94 CYS A C 1
ATOM 719 O O . CYS A 1 94 ? -14.062 14.055 12.414 1 97.62 94 CYS A O 1
ATOM 721 N N . ASN A 1 95 ? -13.586 14.789 10.305 1 96.88 95 ASN A N 1
ATOM 722 C CA . ASN A 1 95 ? -14.961 14.609 9.867 1 96.88 95 ASN A CA 1
ATOM 723 C C . ASN A 1 95 ? -15.953 15.242 10.836 1 96.88 95 ASN A C 1
ATOM 725 O O . ASN A 1 95 ? -16.953 14.617 11.211 1 96.88 95 ASN A O 1
ATOM 729 N N . GLY A 1 96 ? -15.562 16.375 11.289 1 95.25 96 GLY A N 1
ATOM 730 C CA . GLY A 1 96 ? -16.453 17.172 12.109 1 95.25 96 GLY A CA 1
ATOM 731 C C . GLY A 1 96 ? -16.344 16.875 13.586 1 95.25 96 GLY A C 1
ATOM 732 O O . GLY A 1 96 ? -16.922 17.578 14.414 1 95.25 96 GLY A O 1
ATOM 733 N N . ARG A 1 97 ? -15.609 15.883 13.977 1 97.38 97 ARG A N 1
ATOM 734 C CA . ARG A 1 97 ? -15.438 15.523 15.383 1 97.38 97 ARG A CA 1
ATOM 735 C C . ARG A 1 97 ? -14.211 16.203 15.977 1 97.38 97 ARG A C 1
ATOM 737 O O . ARG A 1 97 ? -13.172 16.297 15.32 1 97.38 97 ARG A O 1
ATOM 744 N N . VAL A 1 98 ? -14.32 16.578 17.172 1 96.81 98 VAL A N 1
ATOM 745 C CA . VAL A 1 98 ? -13.156 17.109 17.875 1 96.81 98 VAL A CA 1
ATOM 746 C C . VAL A 1 98 ? -12.227 15.953 18.266 1 96.81 98 VAL A C 1
ATOM 748 O O . VAL A 1 98 ? -12.641 15.016 18.953 1 96.81 98 VAL A O 1
ATOM 751 N N . CYS A 1 99 ? -11 16.016 17.938 1 96.88 99 CYS A N 1
ATOM 752 C CA . CYS A 1 99 ? -10.078 14.914 18.188 1 96.88 99 CYS A CA 1
ATOM 753 C C . CYS A 1 99 ? -9.062 15.289 19.25 1 96.88 99 CYS A C 1
ATOM 755 O O . CYS A 1 99 ? -8.578 14.422 19.984 1 96.88 99 CYS A O 1
ATOM 757 N N . GLY A 1 100 ? -8.664 16.531 19.344 1 97.62 100 GLY A N 1
ATOM 758 C CA . GLY A 1 100 ? -7.625 17 20.25 1 97.62 100 GLY A CA 1
ATOM 759 C C . GLY A 1 100 ? -6.645 17.953 19.594 1 97.62 100 GLY A C 1
ATOM 760 O O . GLY A 1 100 ? -7.02 18.734 18.719 1 97.62 100 GLY A O 1
ATOM 761 N N . SER A 1 101 ? -5.426 17.906 20.125 1 97.69 101 SER A N 1
ATOM 762 C CA . SER A 1 101 ? -4.418 18.828 19.609 1 97.69 101 SER A CA 1
ATOM 763 C C . SER A 1 101 ? -3.459 18.109 18.656 1 97.69 101 SER A C 1
ATOM 765 O O . SER A 1 101 ? -3.061 16.969 18.906 1 97.69 101 SER A O 1
ATOM 767 N N . ALA A 1 102 ? -3.234 18.734 17.641 1 98.19 102 ALA A N 1
ATOM 768 C CA . ALA A 1 102 ? -2.16 18.344 16.734 1 98.19 102 ALA A CA 1
ATOM 769 C C . ALA A 1 102 ? -0.928 19.219 16.922 1 98.19 102 ALA A C 1
ATOM 771 O O . ALA A 1 102 ? -1.047 20.406 17.25 1 98.19 102 ALA A O 1
ATOM 772 N N . TRP A 1 103 ? 0.265 18.641 16.641 1 97.88 103 TRP A N 1
ATOM 773 C CA . TRP A 1 103 ? 1.502 19.359 16.953 1 97.88 103 TRP A CA 1
ATOM 774 C C . TRP A 1 103 ? 2.514 19.203 15.82 1 97.88 103 TRP A C 1
ATOM 776 O O . TRP A 1 103 ? 2.688 18.109 15.273 1 97.88 103 TRP A O 1
ATOM 786 N N . ARG A 1 104 ? 3.057 20.281 15.531 1 96.31 104 ARG A N 1
ATOM 787 C CA . ARG A 1 104 ? 4.195 20.219 14.625 1 96.31 104 ARG A CA 1
ATOM 788 C C . ARG A 1 104 ? 5.383 19.516 15.281 1 96.31 104 ARG A C 1
ATOM 790 O O . ARG A 1 104 ? 5.633 19.703 16.469 1 96.31 104 ARG A O 1
ATOM 797 N N . ARG A 1 105 ? 6.074 18.719 14.445 1 94.62 105 ARG A N 1
ATOM 798 C CA . ARG A 1 105 ? 7.234 18 14.953 1 94.62 105 ARG A CA 1
ATOM 799 C C . ARG A 1 105 ? 8.414 18.109 13.992 1 94.62 105 ARG A C 1
ATOM 801 O O . ARG A 1 105 ? 8.227 18.344 12.797 1 94.62 105 ARG A O 1
ATOM 808 N N . ARG A 1 106 ? 9.555 18.031 14.664 1 90.56 106 ARG A N 1
ATOM 809 C CA . ARG A 1 106 ? 10.742 17.828 13.836 1 90.56 106 ARG A CA 1
ATOM 810 C C . ARG A 1 106 ? 10.906 16.359 13.445 1 90.56 106 ARG A C 1
ATOM 812 O O . ARG A 1 106 ? 10.664 15.477 14.266 1 90.56 106 ARG A O 1
ATOM 819 N N . HIS A 1 107 ? 11.25 16.219 12.234 1 86.62 107 HIS A N 1
ATOM 820 C CA . HIS A 1 107 ? 11.406 14.844 11.789 1 86.62 107 HIS A CA 1
ATOM 821 C C . HIS A 1 107 ? 12.648 14.203 12.391 1 86.62 107 HIS A C 1
ATOM 823 O O . HIS A 1 107 ? 13.703 14.844 12.469 1 86.62 107 HIS A O 1
ATOM 829 N N . GLY A 1 108 ? 12.469 13.016 12.883 1 88.25 108 GLY A N 1
ATOM 830 C CA . GLY A 1 108 ? 13.578 12.234 13.406 1 88.25 108 GLY A CA 1
ATOM 831 C C . GLY A 1 108 ? 13.93 11.047 12.523 1 88.25 108 GLY A C 1
ATOM 832 O O . GLY A 1 108 ? 13.523 10.984 11.367 1 88.25 108 GLY A O 1
ATOM 833 N N . ASP A 1 109 ? 14.742 10.234 13.117 1 87.69 109 ASP A N 1
ATOM 834 C CA . ASP A 1 109 ? 15.273 9.094 12.383 1 87.69 109 ASP A CA 1
ATOM 835 C C . ASP A 1 109 ? 14.156 8.141 11.961 1 87.69 109 ASP A C 1
ATOM 837 O O . ASP A 1 109 ? 14.164 7.617 10.844 1 87.69 109 ASP A O 1
ATOM 841 N N . VAL A 1 110 ? 13.234 7.957 12.852 1 86.25 110 VAL A N 1
ATOM 842 C CA . VAL A 1 110 ? 12.148 7.023 12.562 1 86.25 110 VAL A CA 1
ATOM 843 C C . VAL A 1 110 ? 11.32 7.535 11.391 1 86.25 110 VAL A C 1
ATOM 845 O O . VAL A 1 110 ? 11 6.781 10.469 1 86.25 110 VAL A O 1
ATOM 848 N N . ASP A 1 111 ? 11.039 8.828 11.484 1 91.69 111 ASP A N 1
ATOM 849 C CA . ASP A 1 111 ? 10.273 9.422 10.398 1 91.69 111 ASP A CA 1
ATOM 850 C C . ASP A 1 111 ? 11.008 9.297 9.07 1 91.69 111 ASP A C 1
ATOM 852 O O . ASP A 1 111 ? 10.406 8.922 8.055 1 91.69 111 ASP A O 1
ATOM 856 N N . ARG A 1 112 ? 12.195 9.602 9.125 1 93.19 112 ARG A N 1
ATOM 857 C CA . ARG A 1 112 ? 13.008 9.547 7.914 1 93.19 112 ARG A CA 1
ATOM 858 C C . ARG A 1 112 ? 13.023 8.141 7.328 1 93.19 112 ARG A C 1
ATOM 860 O O . ARG A 1 112 ? 12.875 7.969 6.113 1 93.19 112 ARG A O 1
ATOM 867 N N . LYS A 1 113 ? 13.188 7.168 8.133 1 92.88 113 LYS A N 1
ATOM 868 C CA . LYS A 1 113 ? 13.227 5.777 7.688 1 92.88 113 LYS A CA 1
ATOM 869 C C . LYS A 1 113 ? 11.914 5.375 7.023 1 92.88 113 LYS A C 1
ATOM 871 O O . LYS A 1 113 ? 11.914 4.707 5.988 1 92.88 113 LYS A O 1
ATOM 876 N N . VAL A 1 114 ? 10.852 5.723 7.656 1 94.56 114 VAL A N 1
ATOM 877 C CA . VAL A 1 114 ? 9.531 5.398 7.121 1 94.56 114 VAL A CA 1
ATOM 878 C C . VAL A 1 114 ? 9.359 6.039 5.746 1 94.56 114 VAL A C 1
ATOM 880 O O . VAL A 1 114 ? 9 5.363 4.781 1 94.56 114 VAL A O 1
ATOM 883 N N . LEU A 1 115 ? 9.672 7.309 5.645 1 96.75 115 LEU A N 1
ATOM 884 C CA . LEU A 1 115 ? 9.469 8.047 4.398 1 96.75 115 LEU A CA 1
ATOM 885 C C . LEU A 1 115 ? 10.406 7.535 3.311 1 96.75 115 LEU A C 1
ATOM 887 O O . LEU A 1 115 ? 10.023 7.469 2.139 1 96.75 115 LEU A O 1
ATOM 891 N N . GLU A 1 116 ? 11.562 7.168 3.672 1 95.69 116 GLU A N 1
ATOM 892 C CA . GLU A 1 116 ? 12.516 6.605 2.715 1 95.69 116 GLU A CA 1
ATOM 893 C C . GLU A 1 116 ? 12.047 5.238 2.219 1 95.69 116 GLU A C 1
ATOM 895 O O . GLU A 1 116 ? 12.164 4.934 1.028 1 95.69 116 GLU A O 1
ATOM 900 N N . ALA A 1 117 ? 11.578 4.449 3.109 1 94.81 117 ALA A N 1
ATOM 901 C CA . ALA A 1 117 ? 11.109 3.111 2.754 1 94.81 117 ALA A CA 1
ATOM 902 C C . ALA A 1 117 ? 9.93 3.188 1.782 1 94.81 117 ALA A C 1
ATOM 904 O O . ALA A 1 117 ? 9.758 2.303 0.939 1 94.81 117 ALA A O 1
ATOM 905 N N . LEU A 1 118 ? 9.203 4.25 1.848 1 96.31 118 LEU A N 1
ATOM 906 C CA . LEU A 1 118 ? 7.973 4.359 1.064 1 96.31 118 LEU A CA 1
ATOM 907 C C . LEU A 1 118 ? 8.219 5.152 -0.216 1 96.31 118 LEU A C 1
ATOM 909 O O . LEU A 1 118 ? 7.281 5.414 -0.975 1 96.31 118 LEU A O 1
ATOM 913 N N . ARG A 1 119 ? 9.398 5.473 -0.484 1 95.38 119 ARG A N 1
ATOM 914 C CA . ARG A 1 119 ? 9.734 6.285 -1.647 1 95.38 119 ARG A CA 1
ATOM 915 C C . ARG A 1 119 ? 9.195 5.66 -2.93 1 95.38 119 ARG A C 1
ATOM 917 O O . ARG A 1 119 ? 8.719 6.367 -3.818 1 95.38 119 ARG A O 1
ATOM 924 N N . PRO A 1 120 ? 9.188 4.383 -3.049 1 93.19 120 PRO A N 1
ATOM 925 C CA . PRO A 1 120 ? 8.719 3.816 -4.316 1 93.19 120 PRO A CA 1
ATOM 926 C C . PRO A 1 120 ? 7.203 3.887 -4.465 1 93.19 120 PRO A C 1
ATOM 928 O O . PRO A 1 120 ? 6.68 3.672 -5.562 1 93.19 120 PRO A O 1
ATOM 931 N N . VAL A 1 121 ? 6.539 4.133 -3.434 1 94 121 VAL A N 1
ATOM 932 C CA . VAL A 1 121 ? 5.078 4.148 -3.445 1 94 121 VAL A CA 1
ATOM 933 C C . VAL A 1 121 ? 4.582 5.539 -3.83 1 94 121 VAL A C 1
ATOM 935 O O . VAL A 1 121 ? 4.703 6.488 -3.051 1 94 121 VAL A O 1
ATOM 938 N N . ALA A 1 122 ? 4.02 5.613 -4.961 1 92.38 122 ALA A N 1
ATOM 939 C CA . ALA A 1 122 ? 3.447 6.891 -5.387 1 92.38 122 ALA A CA 1
ATOM 940 C C . ALA A 1 122 ? 2.062 7.102 -4.781 1 92.38 122 ALA A C 1
ATOM 942 O O . ALA A 1 122 ? 1.701 8.219 -4.414 1 92.38 122 ALA A O 1
ATOM 943 N N . PHE A 1 123 ? 1.364 6.09 -4.777 1 93.19 123 PHE A N 1
ATOM 944 C CA . PHE A 1 123 ? 0.038 6.023 -4.172 1 93.19 123 PHE A CA 1
ATOM 945 C C . PHE A 1 123 ? -0.192 4.664 -3.521 1 93.19 123 PHE A C 1
ATOM 947 O O . PHE A 1 123 ? 0.058 3.625 -4.133 1 93.19 123 PHE A O 1
ATOM 954 N N . GLY A 1 124 ? -0.7 4.762 -2.248 1 93.62 124 GLY A N 1
ATOM 955 C CA . GLY A 1 124 ? -0.998 3.455 -1.681 1 93.62 124 GLY A CA 1
ATOM 956 C C . GLY A 1 124 ? -1.213 3.492 -0.179 1 93.62 124 GLY A C 1
ATOM 957 O O . GLY A 1 124 ? -0.85 4.469 0.481 1 93.62 124 GLY A O 1
ATOM 958 N N . ALA A 1 125 ? -1.817 2.432 0.283 1 93.5 125 ALA A N 1
ATOM 959 C CA . ALA A 1 125 ? -2.014 2.158 1.704 1 93.5 125 ALA A CA 1
ATOM 960 C C . ALA A 1 125 ? -1.51 0.765 2.068 1 93.5 125 ALA A C 1
ATOM 962 O O . ALA A 1 125 ? -1.552 -0.153 1.245 1 93.5 125 ALA A O 1
ATOM 963 N N . GLY A 1 126 ? -1.004 0.736 3.334 1 93.25 126 GLY A N 1
ATOM 964 C CA . GLY A 1 126 ? -0.521 -0.577 3.73 1 93.25 126 GLY A CA 1
ATOM 965 C C . GLY A 1 126 ? 0.109 -0.59 5.109 1 93.25 126 GLY A C 1
ATOM 966 O O . GLY A 1 126 ? -0.21 0.254 5.949 1 93.25 126 GLY A O 1
ATOM 967 N N . MET A 1 127 ? 0.879 -1.705 5.266 1 92.62 127 MET A N 1
ATOM 968 C CA . MET A 1 127 ? 1.587 -1.923 6.527 1 92.62 127 MET A CA 1
ATOM 969 C C . MET A 1 127 ? 3.055 -2.256 6.273 1 92.62 127 MET A C 1
ATOM 971 O O . MET A 1 127 ? 3.389 -2.879 5.266 1 92.62 127 MET A O 1
ATOM 975 N N . MET A 1 128 ? 3.812 -1.834 7.098 1 91.38 128 MET A N 1
ATOM 976 C CA . MET A 1 128 ? 5.23 -2.182 7.082 1 91.38 128 MET A CA 1
ATOM 977 C C . MET A 1 128 ? 5.723 -2.535 8.484 1 91.38 128 MET A C 1
ATOM 979 O O . MET A 1 128 ? 5.125 -2.115 9.477 1 91.38 128 MET A O 1
ATOM 983 N N . PRO A 1 129 ? 6.754 -3.326 8.422 1 85.5 129 PRO A N 1
ATOM 984 C CA . PRO A 1 129 ? 7.297 -3.637 9.75 1 85.5 129 PRO A CA 1
ATOM 985 C C . PRO A 1 129 ? 7.871 -2.41 10.453 1 85.5 129 PRO A C 1
ATOM 987 O O . PRO A 1 129 ? 8.383 -1.5 9.797 1 85.5 129 PRO A O 1
ATOM 990 N N . ASP A 1 130 ? 7.656 -2.461 11.695 1 76.5 130 ASP A N 1
ATOM 991 C CA . ASP A 1 130 ? 8.289 -1.406 12.477 1 76.5 130 ASP A CA 1
ATOM 992 C C . ASP A 1 130 ? 9.773 -1.706 12.703 1 76.5 130 ASP A C 1
ATOM 994 O O . ASP A 1 130 ? 10.227 -2.832 12.484 1 76.5 130 ASP A O 1
ATOM 998 N N . ASP A 1 131 ? 10.586 -0.701 12.805 1 65.06 131 ASP A N 1
ATOM 999 C CA . ASP A 1 131 ? 12.023 -0.844 13.023 1 65.06 131 ASP A CA 1
ATOM 1000 C C . ASP A 1 131 ? 12.312 -1.957 14.023 1 65.06 131 ASP A C 1
ATOM 1002 O O . ASP A 1 131 ? 13.391 -2.557 14 1 65.06 131 ASP A O 1
ATOM 1006 N N . GLU A 1 132 ? 11.438 -2.125 14.891 1 60.22 132 GLU A N 1
ATOM 1007 C CA . GLU A 1 132 ? 11.766 -3.133 15.898 1 60.22 132 GLU A CA 1
ATOM 1008 C C . GLU A 1 132 ? 11.469 -4.539 15.383 1 60.22 132 GLU A C 1
ATOM 1010 O O . GLU A 1 132 ? 11.734 -5.527 16.062 1 60.22 132 GLU A O 1
ATOM 1015 N N . GLY A 1 133 ? 11.312 -4.652 14.133 1 55.28 133 GLY A N 1
ATOM 1016 C CA . GLY A 1 133 ? 11.25 -5.965 13.516 1 55.28 133 GLY A CA 1
ATOM 1017 C C . GLY A 1 133 ? 9.914 -6.664 13.727 1 55.28 133 GLY A C 1
ATOM 1018 O O . GLY A 1 133 ? 9.797 -7.867 13.484 1 55.28 133 GLY A O 1
ATOM 1019 N N . SER A 1 134 ? 9.047 -6.027 14.43 1 54.53 134 SER A N 1
ATOM 1020 C CA . SER A 1 134 ? 7.828 -6.805 14.625 1 54.53 134 SER A CA 1
ATOM 1021 C C . SER A 1 134 ? 7.008 -6.871 13.344 1 54.53 134 SER A C 1
ATOM 1023 O O . SER A 1 134 ? 7.188 -6.051 12.438 1 54.53 134 SER A O 1
ATOM 1025 N N . SER A 1 135 ? 6.277 -7.98 12.93 1 55.56 135 SER A N 1
ATOM 1026 C CA . SER A 1 135 ? 5.516 -8.453 11.781 1 55.56 135 SER A CA 1
ATOM 1027 C C . SER A 1 135 ? 4.516 -7.398 11.312 1 55.56 135 SER A C 1
ATOM 1029 O O . SER A 1 135 ? 3.381 -7.727 10.953 1 55.56 135 SER A O 1
ATOM 1031 N N . GLY A 1 136 ? 4.824 -6.145 11.133 1 62.25 136 GLY A N 1
ATOM 1032 C CA . GLY A 1 136 ? 3.91 -5.262 10.422 1 62.25 136 GLY A CA 1
ATOM 1033 C C . GLY A 1 136 ? 3.213 -4.27 11.336 1 62.25 136 GLY A C 1
ATOM 1034 O O . GLY A 1 136 ? 1.982 -4.25 11.414 1 62.25 136 GLY A O 1
ATOM 1035 N N . ASP A 1 137 ? 3.891 -3.457 12.078 1 79.19 137 ASP A N 1
ATOM 1036 C CA . ASP A 1 137 ? 3.195 -2.701 13.117 1 79.19 137 ASP A CA 1
ATOM 1037 C C . ASP A 1 137 ? 3.098 -1.223 12.742 1 79.19 137 ASP A C 1
ATOM 1039 O O . ASP A 1 137 ? 2.713 -0.394 13.57 1 79.19 137 ASP A O 1
ATOM 1043 N N . LEU A 1 138 ? 3.355 -0.902 11.5 1 91 138 LEU A N 1
ATOM 1044 C CA . LEU A 1 138 ? 3.172 0.489 11.102 1 91 138 LEU A CA 1
ATOM 1045 C C . LEU A 1 138 ? 2.244 0.591 9.898 1 91 138 LEU A C 1
ATOM 1047 O O . LEU A 1 138 ? 2.453 -0.09 8.891 1 91 138 LEU A O 1
ATOM 1051 N N . ILE A 1 139 ? 1.226 1.356 10.023 1 93.75 139 ILE A N 1
ATOM 1052 C CA . ILE A 1 139 ? 0.306 1.564 8.906 1 93.75 139 ILE A CA 1
ATOM 1053 C C . ILE A 1 139 ? 0.665 2.857 8.18 1 93.75 139 ILE A C 1
ATOM 1055 O O . ILE A 1 139 ? 1.245 3.771 8.773 1 93.75 139 ILE A O 1
ATOM 1059 N N . TYR A 1 140 ? 0.301 2.852 6.898 1 95.12 140 TYR A N 1
ATOM 1060 C CA . TYR A 1 140 ? 0.546 4.086 6.164 1 95.12 140 TYR A CA 1
ATOM 1061 C C . TYR A 1 140 ? -0.493 4.285 5.066 1 95.12 140 TYR A C 1
ATOM 1063 O O . TYR A 1 140 ? -1.107 3.322 4.605 1 95.12 140 TYR A O 1
ATOM 1071 N N . MET A 1 141 ? -0.71 5.508 4.676 1 96.5 141 MET A N 1
ATOM 1072 C CA . MET A 1 141 ? -1.372 6 3.471 1 96.5 141 MET A CA 1
ATOM 1073 C C . MET A 1 141 ? -0.534 7.078 2.791 1 96.5 141 MET A C 1
ATOM 1075 O O . MET A 1 141 ? -0.143 8.062 3.426 1 96.5 141 MET A O 1
ATOM 1079 N N . ARG A 1 142 ? -0.24 6.859 1.529 1 96.06 142 ARG A N 1
ATOM 1080 C CA . ARG A 1 142 ? 0.636 7.781 0.81 1 96.06 142 ARG A CA 1
ATOM 1081 C C . ARG A 1 142 ? 0.042 8.156 -0.543 1 96.06 142 ARG A C 1
ATOM 1083 O O . ARG A 1 142 ? -0.515 7.309 -1.241 1 96.06 142 ARG A O 1
ATOM 1090 N N . ALA A 1 143 ? 0.159 9.453 -0.855 1 95.5 143 ALA A N 1
ATOM 1091 C CA . ALA A 1 143 ? -0.37 9.938 -2.127 1 95.5 143 ALA A CA 1
ATOM 1092 C C . ALA A 1 143 ? 0.168 11.328 -2.449 1 95.5 143 ALA A C 1
ATOM 1094 O O . ALA A 1 143 ? 0.834 11.953 -1.618 1 95.5 143 ALA A O 1
ATOM 1095 N N . ARG A 1 144 ? -0.136 11.672 -3.637 1 94 144 ARG A N 1
ATOM 1096 C CA . ARG A 1 144 ? 0.035 13.078 -3.975 1 94 144 ARG A CA 1
ATOM 1097 C C . ARG A 1 144 ? -1.163 13.906 -3.512 1 94 144 ARG A C 1
ATOM 1099 O O . ARG A 1 144 ? -2.297 13.422 -3.527 1 94 144 ARG A O 1
ATOM 1106 N N . PHE A 1 145 ? -0.823 15.117 -3.176 1 95.19 145 PHE A N 1
ATOM 1107 C CA . PHE A 1 145 ? -1.85 16.078 -2.777 1 95.19 145 PHE A CA 1
ATOM 1108 C C . PHE A 1 145 ? -1.741 17.359 -3.592 1 95.19 145 PHE A C 1
ATOM 1110 O O . PHE A 1 145 ? -0.637 17.828 -3.871 1 95.19 145 PHE A O 1
ATOM 1117 N N . GLU A 1 146 ? -2.898 17.859 -3.887 1 95.81 146 GLU A N 1
ATOM 1118 C CA . GLU A 1 146 ? -2.961 19.219 -4.414 1 95.81 146 GLU A CA 1
ATOM 1119 C C . GLU A 1 146 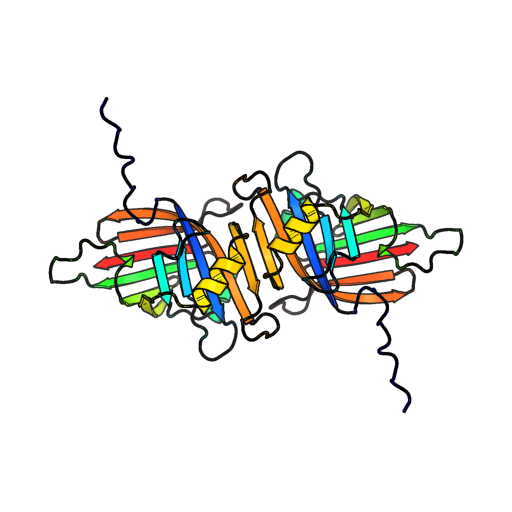? -3.061 20.234 -3.287 1 95.81 146 GLU A C 1
ATOM 1121 O O . GLU A 1 146 ? -3.904 20.109 -2.396 1 95.81 146 GLU A O 1
ATOM 1126 N N . ARG A 1 147 ? -2.168 21.156 -3.389 1 96.38 147 ARG A N 1
ATOM 1127 C CA . ARG A 1 147 ? -2.125 22.219 -2.404 1 96.38 147 ARG A CA 1
ATOM 1128 C C . ARG A 1 147 ? -2.824 23.469 -2.928 1 96.38 147 ARG A C 1
ATOM 1130 O O . ARG A 1 147 ? -2.545 23.922 -4.039 1 96.38 147 ARG A O 1
ATOM 1137 N N . GLU A 1 148 ? -3.754 24 -2.121 1 96.12 148 GLU A N 1
ATOM 1138 C CA . GLU A 1 148 ? -4.473 25.234 -2.461 1 96.12 148 GLU A CA 1
ATOM 1139 C C . GLU A 1 148 ? -4.301 26.297 -1.376 1 96.12 148 GLU A C 1
ATOM 1141 O O . GLU A 1 148 ? -4.801 26.141 -0.262 1 96.12 148 GLU A O 1
ATOM 1146 N N . VAL A 1 149 ? -3.59 27.297 -1.775 1 95.06 149 VAL A N 1
ATOM 1147 C CA . VAL A 1 149 ? -3.473 28.438 -0.872 1 95.06 149 VAL A CA 1
ATOM 1148 C C . VAL A 1 149 ? -4.637 29.406 -1.096 1 95.06 149 VAL A C 1
ATOM 1150 O O . VAL A 1 149 ? -4.715 30.062 -2.135 1 95.06 149 VAL A O 1
ATOM 1153 N N . ARG A 1 150 ? -5.484 29.453 -0.157 1 93.75 150 ARG A N 1
ATOM 1154 C CA . ARG A 1 150 ? -6.664 30.297 -0.303 1 93.75 150 ARG A CA 1
ATOM 1155 C C . ARG A 1 150 ? -6.398 31.703 0.22 1 93.75 150 ARG A C 1
ATOM 1157 O O . ARG A 1 150 ? -6.926 32.688 -0.315 1 93.75 150 ARG A O 1
ATOM 1164 N N . SER A 1 151 ? -5.688 31.844 1.355 1 91.5 151 SER A N 1
ATOM 1165 C CA . SER A 1 151 ? -5.203 33.094 1.945 1 91.5 151 SER A CA 1
ATOM 1166 C C . SER A 1 151 ? -3.961 32.844 2.799 1 91.5 151 SER A C 1
ATOM 1168 O O . SER A 1 151 ? -3.465 31.719 2.879 1 91.5 151 SER A O 1
ATOM 1170 N N . ARG A 1 152 ? -3.523 33.844 3.342 1 89.44 152 ARG A N 1
ATOM 1171 C CA . ARG A 1 152 ? -2.385 33.719 4.246 1 89.44 152 ARG A CA 1
ATOM 1172 C C . ARG A 1 152 ? -2.74 32.875 5.453 1 89.44 152 ARG A C 1
ATOM 1174 O O . ARG A 1 152 ? -1.855 32.312 6.105 1 89.44 152 ARG A O 1
ATOM 1181 N N . ASP A 1 153 ? -4.016 32.719 5.77 1 93.19 153 ASP A N 1
ATOM 1182 C CA . ASP A 1 153 ? -4.469 32.062 6.984 1 93.19 153 ASP A CA 1
ATOM 1183 C C . ASP A 1 153 ? -5.23 30.766 6.652 1 93.19 153 ASP A C 1
ATOM 1185 O O . ASP A 1 153 ? -5.82 30.141 7.535 1 93.19 153 ASP A O 1
ATOM 1189 N N . SER A 1 154 ? -5.25 30.406 5.387 1 94.81 154 SER A N 1
ATOM 1190 C CA . SER A 1 154 ? -6.07 29.281 4.98 1 94.81 154 SER A CA 1
ATOM 1191 C C . SER A 1 154 ? -5.418 28.5 3.842 1 94.81 154 SER A C 1
ATOM 1193 O O . SER A 1 154 ? -5.234 29.031 2.744 1 94.81 154 SER A O 1
ATOM 1195 N N . GLU A 1 155 ? -5.129 27.281 4.07 1 96.62 155 GLU A N 1
ATOM 1196 C CA . GLU A 1 155 ? -4.578 26.375 3.064 1 96.62 155 GLU A CA 1
ATOM 1197 C C . GLU A 1 155 ? -5.25 25.016 3.125 1 96.62 155 GLU A C 1
ATOM 1199 O O . GLU A 1 155 ? -5.695 24.578 4.191 1 96.62 155 GLU A O 1
ATOM 1204 N N . ALA A 1 156 ? -5.367 24.438 1.969 1 97.56 156 ALA A N 1
ATOM 1205 C CA . ALA A 1 156 ? -5.996 23.125 1.873 1 97.56 156 ALA A CA 1
ATOM 1206 C C . ALA A 1 156 ? -5.125 22.156 1.078 1 97.56 156 ALA A C 1
ATOM 1208 O O . ALA A 1 156 ? -4.375 22.562 0.19 1 97.56 156 ALA A O 1
ATOM 1209 N N . PHE A 1 157 ? -5.195 20.938 1.396 1 97 157 PHE A N 1
ATOM 1210 C CA . PHE A 1 157 ? -4.551 19.844 0.684 1 97 157 PHE A CA 1
ATOM 1211 C C . PHE A 1 157 ? -5.566 18.766 0.311 1 97 157 PHE A C 1
ATOM 1213 O O . PHE A 1 157 ? -6.27 18.234 1.178 1 97 157 PHE A O 1
ATOM 1220 N N . TYR A 1 158 ? -5.645 18.453 -0.971 1 96.38 158 TYR A N 1
ATOM 1221 C CA . TYR A 1 158 ? -6.578 17.453 -1.479 1 96.38 158 TYR A CA 1
ATOM 1222 C C . TYR A 1 158 ? -5.832 16.25 -2.057 1 96.38 158 TYR A C 1
ATOM 1224 O O . TYR A 1 158 ? -5.016 16.406 -2.967 1 96.38 158 TYR A O 1
ATOM 1232 N N . MET A 1 159 ? -6.129 15.117 -1.506 1 95.62 159 MET A N 1
ATOM 1233 C CA . MET A 1 159 ? -5.508 13.898 -2.021 1 95.62 159 MET A CA 1
ATOM 1234 C C . MET A 1 159 ? -5.895 13.664 -3.479 1 95.62 159 MET A C 1
ATOM 1236 O O . MET A 1 159 ? -7.074 13.75 -3.832 1 95.62 159 MET A O 1
ATOM 1240 N N . ILE A 1 160 ? -4.852 13.367 -4.242 1 88.75 160 ILE A N 1
ATOM 1241 C CA . ILE A 1 160 ? -5.066 13.047 -5.648 1 88.75 160 ILE A CA 1
ATOM 1242 C C . ILE A 1 160 ? -5.195 11.539 -5.82 1 88.75 160 ILE A C 1
ATOM 1244 O O . ILE A 1 160 ? -4.289 10.781 -5.453 1 88.75 160 ILE A O 1
ATOM 1248 N N . GLY A 1 161 ? -6.387 11.055 -6.09 1 74.06 161 GLY A N 1
ATOM 1249 C CA . GLY A 1 161 ? -6.641 9.625 -6.207 1 74.06 161 GLY A CA 1
ATOM 1250 C C . GLY A 1 161 ? -6.129 9.031 -7.504 1 74.06 161 GLY A C 1
ATOM 1251 O O . GLY A 1 161 ? -5.75 9.766 -8.422 1 74.06 161 GLY A O 1
ATOM 1252 N N . SER A 1 162 ? -5.805 7.703 -7.457 1 62.44 162 SER A N 1
ATOM 1253 C CA . SER A 1 162 ? -5.457 7.004 -8.688 1 62.44 162 SER A CA 1
ATOM 1254 C C . SER A 1 162 ? -6.648 6.934 -9.641 1 62.44 162 SER A C 1
ATOM 1256 O O . SER A 1 162 ? -6.477 6.988 -10.859 1 62.44 162 SER A O 1
ATOM 1258 N N . GLU A 1 163 ? -7.891 6.492 -9.086 1 57.06 163 GLU A N 1
ATOM 1259 C CA . GLU A 1 163 ? -9.078 6.277 -9.914 1 57.06 163 GLU A CA 1
ATOM 1260 C C . GLU A 1 163 ? -10.195 7.242 -9.531 1 57.06 163 GLU A C 1
ATOM 1262 O O . GLU A 1 163 ? -11.297 7.172 -10.086 1 57.06 163 GLU A O 1
ATOM 1267 N N . SER A 1 164 ? -9.992 7.949 -8.453 1 51.34 164 SER A N 1
ATOM 1268 C CA . SER A 1 164 ? -11.211 8.359 -7.77 1 51.34 164 SER A CA 1
ATOM 1269 C C . SER A 1 164 ? -12.031 9.32 -8.625 1 51.34 164 SER A C 1
ATOM 1271 O O . SER A 1 164 ? -11.469 10.102 -9.398 1 51.34 164 SER A O 1
ATOM 1273 N N . GLU A 1 165 ? -13.32 8.859 -8.711 1 52.34 165 GLU A N 1
ATOM 1274 C CA . GLU A 1 165 ? -14.531 9.461 -9.25 1 52.34 165 GLU A CA 1
ATOM 1275 C C . GLU A 1 165 ? -14.664 10.914 -8.82 1 52.34 165 GLU A C 1
ATOM 1277 O O . GLU A 1 165 ? -15.766 11.461 -8.781 1 52.34 165 GLU A O 1
ATOM 1282 N N . GLY A 1 166 ? -13.617 11.562 -8.508 1 62.25 166 GLY A N 1
ATOM 1283 C CA . GLY A 1 166 ? -13.828 13 -8.461 1 62.25 166 GLY A CA 1
ATOM 1284 C C . GLY A 1 166 ? -13.555 13.602 -7.09 1 62.25 166 GLY A C 1
ATOM 1285 O O . GLY A 1 166 ? -13.227 14.781 -6.973 1 62.25 166 GLY A O 1
ATOM 1286 N N . HIS A 1 167 ? -13.898 12.805 -5.984 1 77.75 167 HIS A N 1
ATOM 1287 C CA . HIS A 1 167 ? -13.656 13.453 -4.699 1 77.75 167 HIS A CA 1
ATOM 1288 C C . HIS A 1 167 ? -12.398 12.906 -4.031 1 77.75 167 HIS A C 1
ATOM 1290 O O . HIS A 1 167 ? -12.156 11.695 -4.051 1 77.75 167 HIS A O 1
ATOM 1296 N N . PRO A 1 168 ? -11.781 13.852 -3.389 1 86.44 168 PRO A N 1
ATOM 1297 C CA . PRO A 1 168 ? -10.562 13.391 -2.703 1 86.44 168 PRO A CA 1
ATOM 1298 C C . PRO A 1 168 ? -10.867 12.484 -1.513 1 86.44 168 PRO A C 1
ATOM 1300 O O . PRO A 1 168 ? -11.789 12.766 -0.74 1 86.44 168 PRO A O 1
ATOM 1303 N N . GLU A 1 169 ? -10.156 11.375 -1.365 1 90.75 169 GLU A N 1
ATOM 1304 C CA . GLU A 1 169 ? -10.32 10.453 -0.244 1 90.75 169 GLU A CA 1
ATOM 1305 C C . GLU A 1 169 ? -9.883 11.102 1.068 1 90.75 169 GLU A C 1
ATOM 1307 O O . GLU A 1 169 ? -10.445 10.805 2.127 1 90.75 169 GLU A O 1
ATOM 1312 N N . ILE A 1 170 ? -8.875 11.953 1.01 1 96.31 170 ILE A N 1
ATOM 1313 C CA . ILE A 1 170 ? -8.406 12.672 2.188 1 96.31 170 ILE A CA 1
ATOM 1314 C C . ILE A 1 170 ? -8.242 14.148 1.856 1 96.31 170 ILE A C 1
ATOM 1316 O O . ILE A 1 170 ? -7.645 14.5 0.836 1 96.31 170 ILE A O 1
ATOM 1320 N N . SER A 1 171 ? -8.805 14.961 2.639 1 97.44 171 SER A N 1
ATOM 1321 C CA . SER A 1 171 ? -8.641 16.406 2.576 1 97.44 171 SER A CA 1
ATOM 1322 C C . SER A 1 171 ? -8.164 16.969 3.912 1 97.44 171 SER A C 1
ATOM 1324 O O . SER A 1 171 ? -8.625 16.547 4.973 1 97.44 171 SER A O 1
ATOM 1326 N N . ILE A 1 172 ? -7.27 17.922 3.857 1 98.44 172 ILE A N 1
ATOM 1327 C CA . ILE A 1 172 ? -6.711 18.531 5.055 1 98.44 172 ILE A CA 1
ATOM 1328 C C . ILE A 1 172 ? -6.793 20.062 4.938 1 98.44 172 ILE A C 1
ATOM 1330 O O . ILE A 1 172 ? -6.254 20.641 3.998 1 98.44 172 ILE A O 1
ATOM 1334 N N . PHE A 1 173 ? -7.449 20.672 5.855 1 98.19 173 PHE A N 1
ATOM 1335 C CA . PHE A 1 173 ? -7.574 22.109 5.918 1 98.19 173 PHE A CA 1
ATOM 1336 C C . PHE A 1 173 ? -6.777 22.672 7.09 1 98.19 173 PHE A C 1
ATOM 1338 O O . PHE A 1 173 ? -6.93 22.219 8.227 1 98.19 173 PHE A O 1
ATOM 1345 N N . MET A 1 174 ? -5.973 23.578 6.828 1 97.69 174 MET A N 1
ATOM 1346 C CA . MET A 1 174 ? -5.238 24.312 7.863 1 97.69 174 MET A CA 1
ATOM 1347 C C . MET A 1 174 ? -5.66 25.766 7.902 1 97.69 174 MET A C 1
ATOM 1349 O O . MET A 1 174 ? -5.492 26.5 6.922 1 97.69 174 MET A O 1
ATOM 1353 N N . LEU A 1 175 ? -6.137 26.141 9.102 1 96.31 175 LEU A N 1
ATOM 1354 C CA . LEU A 1 175 ? -6.773 27.453 9.211 1 96.31 175 LEU A CA 1
ATOM 1355 C C . LEU A 1 175 ? -6.27 28.203 10.445 1 96.31 175 LEU A C 1
ATOM 1357 O O . LEU A 1 175 ? -6.078 27.594 11.508 1 96.31 175 LEU A O 1
ATOM 1361 N N . ARG A 1 176 ? -6.125 29.453 10.164 1 93.75 176 ARG A N 1
ATOM 1362 C CA . ARG A 1 176 ? -5.922 30.391 11.266 1 93.75 176 ARG A CA 1
ATOM 1363 C C . ARG A 1 176 ? -7.098 31.359 11.391 1 93.75 176 ARG A C 1
ATOM 1365 O O . ARG A 1 176 ? -7.57 31.906 10.398 1 93.75 176 ARG A O 1
ATOM 1372 N N . PHE A 1 177 ? -7.543 31.531 12.625 1 87 177 PHE A N 1
ATOM 1373 C CA . PHE A 1 177 ? -8.625 32.5 12.844 1 87 177 PHE A CA 1
ATOM 1374 C C . PHE A 1 177 ? -8.352 33.344 14.078 1 87 177 PHE A C 1
ATOM 1376 O O . PHE A 1 177 ? -7.605 32.938 14.969 1 87 177 PHE A O 1
ATOM 1383 N N . MET B 1 1 ? 33.969 -35.219 17.891 1 24.41 1 MET B N 1
ATOM 1384 C CA . MET B 1 1 ? 32.906 -34.281 18.203 1 24.41 1 MET B CA 1
ATOM 1385 C C . MET B 1 1 ? 32.125 -33.906 16.953 1 24.41 1 MET B C 1
ATOM 1387 O O . MET B 1 1 ? 32.719 -33.406 15.977 1 24.41 1 MET B O 1
ATOM 1391 N N . ALA B 1 2 ? 30.906 -34.594 16.594 1 25.45 2 ALA B N 1
ATOM 1392 C CA . ALA B 1 2 ? 30.219 -34.75 15.32 1 25.45 2 ALA B CA 1
ATOM 1393 C C . ALA B 1 2 ? 29.531 -33.438 14.914 1 25.45 2 ALA B C 1
ATOM 1395 O O . ALA B 1 2 ? 28.656 -32.969 15.625 1 25.45 2 ALA B O 1
ATOM 1396 N N . VAL B 1 3 ? 30.188 -32.469 14.25 1 30.08 3 VAL B N 1
ATOM 1397 C CA . VAL B 1 3 ? 29.75 -31.125 13.852 1 30.08 3 VAL B CA 1
ATOM 1398 C C . VAL B 1 3 ? 28.453 -31.234 13.047 1 30.08 3 VAL B C 1
ATOM 1400 O O . VAL B 1 3 ? 28.406 -31.922 12.023 1 30.08 3 VAL B O 1
ATOM 1403 N N . SER B 1 4 ? 27.312 -31.266 13.656 1 29.25 4 SER B N 1
ATOM 1404 C CA . SER B 1 4 ? 25.969 -31.547 13.133 1 29.25 4 SER B CA 1
ATOM 1405 C C . SER B 1 4 ? 25.641 -30.672 11.938 1 29.25 4 SER B C 1
ATOM 1407 O O . SER B 1 4 ? 25.969 -29.484 11.93 1 29.25 4 SER B O 1
ATOM 1409 N N . GLY B 1 5 ? 25.625 -31.172 10.75 1 30.22 5 GLY B N 1
ATOM 1410 C CA . GLY B 1 5 ? 25.375 -30.688 9.398 1 30.22 5 GLY B CA 1
ATOM 1411 C C . GLY B 1 5 ? 24.141 -29.797 9.297 1 30.22 5 GLY B C 1
ATOM 1412 O O . GLY B 1 5 ? 23.062 -30.172 9.766 1 30.22 5 GLY B O 1
ATOM 1413 N N . VAL B 1 6 ? 24.281 -28.547 9.539 1 33.69 6 VAL B N 1
ATOM 1414 C CA . VAL B 1 6 ? 23.188 -27.594 9.406 1 33.69 6 VAL B CA 1
ATOM 1415 C C . VAL B 1 6 ? 22.391 -27.891 8.141 1 33.69 6 VAL B C 1
ATOM 1417 O O . VAL B 1 6 ? 22.922 -27.828 7.031 1 33.69 6 VAL B O 1
ATOM 1420 N N . LYS B 1 7 ? 21.469 -28.938 8.117 1 29.94 7 LYS B N 1
ATOM 1421 C CA . LYS B 1 7 ? 20.594 -29.344 7.031 1 29.94 7 LYS B CA 1
ATOM 1422 C C . LYS B 1 7 ? 20.016 -28.125 6.301 1 29.94 7 LYS B C 1
ATOM 1424 O O . LYS B 1 7 ? 19.406 -27.25 6.918 1 29.94 7 LYS B O 1
ATOM 1429 N N . LYS B 1 8 ? 20.625 -27.719 5.281 1 36.38 8 LYS B N 1
ATOM 1430 C CA . LYS B 1 8 ? 20.156 -26.797 4.246 1 36.38 8 LYS B CA 1
ATOM 1431 C C . LYS B 1 8 ? 18.672 -26.984 3.967 1 36.38 8 LYS B C 1
ATOM 1433 O O . LYS B 1 8 ? 18.25 -28.078 3.555 1 36.38 8 LYS B O 1
ATOM 1438 N N . GLN B 1 9 ? 17.734 -26.641 4.785 1 37.69 9 GLN B N 1
ATOM 1439 C CA . GLN B 1 9 ? 16.328 -26.781 4.426 1 37.69 9 GLN B CA 1
ATOM 1440 C C . GLN B 1 9 ? 16.141 -26.703 2.912 1 37.69 9 GLN B C 1
ATOM 1442 O O . GLN B 1 9 ? 16.703 -25.828 2.254 1 37.69 9 GLN B O 1
ATOM 1447 N N . PRO B 1 10 ? 15.695 -27.609 2.09 1 41.94 10 PRO B N 1
ATOM 1448 C CA . PRO B 1 10 ? 15.414 -27.531 0.656 1 41.94 10 PRO B CA 1
ATOM 1449 C C . PRO B 1 10 ? 14.781 -26.203 0.257 1 41.94 10 PRO B C 1
ATOM 1451 O O . PRO B 1 10 ? 14.125 -25.547 1.077 1 41.94 10 PRO B O 1
ATOM 1454 N N . ALA B 1 11 ? 15.203 -25.359 -0.814 1 52.41 11 ALA B N 1
ATOM 1455 C CA . ALA B 1 11 ? 14.891 -24.078 -1.423 1 52.41 11 ALA B CA 1
ATOM 1456 C C . ALA B 1 11 ? 13.383 -23.891 -1.566 1 52.41 11 ALA B C 1
ATOM 1458 O O . ALA B 1 11 ? 12.844 -23.984 -2.67 1 52.41 11 ALA B O 1
ATOM 1459 N N . GLY B 1 12 ? 12.359 -24.656 -1.016 1 67.75 12 GLY B N 1
ATOM 1460 C CA . GLY B 1 12 ? 10.922 -24.766 -1.245 1 67.75 12 GLY B CA 1
ATOM 1461 C C . GLY B 1 12 ? 10.148 -23.562 -0.736 1 67.75 12 GLY B C 1
ATOM 1462 O O . GLY B 1 12 ? 10.742 -22.609 -0.215 1 67.75 12 GLY B O 1
ATOM 1463 N N . LEU B 1 13 ? 8.828 -23.578 -1.354 1 85.75 13 LEU B N 1
ATOM 1464 C CA . LEU B 1 13 ? 7.863 -22.594 -0.896 1 85.75 13 LEU B CA 1
ATOM 1465 C C . LEU B 1 13 ? 7.402 -22.891 0.526 1 85.75 13 LEU B C 1
ATOM 1467 O O . LEU B 1 13 ? 7.074 -24.031 0.846 1 85.75 13 LEU B O 1
ATOM 1471 N N . GLY B 1 14 ? 7.859 -22.344 1.664 1 89.19 14 GLY B N 1
ATOM 1472 C CA . GLY B 1 14 ? 7.395 -22.453 3.037 1 89.19 14 GLY B CA 1
ATOM 1473 C C . GLY B 1 14 ? 5.887 -22.344 3.168 1 89.19 14 GLY B C 1
ATOM 1474 O O . GLY B 1 14 ? 5.176 -22.266 2.164 1 89.19 14 GLY B O 1
ATOM 1475 N N . SER B 1 15 ? 5.352 -22.625 4.316 1 93.88 15 SER B N 1
ATOM 1476 C CA . SER B 1 15 ? 3.918 -22.578 4.598 1 93.88 15 SER B CA 1
ATOM 1477 C C . SER B 1 15 ? 3.385 -21.141 4.527 1 93.88 15 SER B C 1
ATOM 1479 O O . SER B 1 15 ? 2.172 -20.938 4.449 1 93.88 15 SER B O 1
ATOM 1481 N N . ARG B 1 16 ? 4.223 -20.281 4.664 1 94.12 16 ARG B N 1
ATOM 1482 C CA . ARG B 1 16 ? 3.889 -18.859 4.508 1 94.12 16 ARG B CA 1
ATOM 1483 C C . ARG B 1 16 ? 4.828 -18.188 3.516 1 94.12 16 ARG B C 1
ATOM 1485 O O . ARG B 1 16 ? 6.047 -18.375 3.578 1 94.12 16 ARG B O 1
ATOM 1492 N N . VAL B 1 17 ? 4.18 -17.422 2.596 1 96.06 17 VAL B N 1
ATOM 1493 C CA . VAL B 1 17 ? 4.984 -16.797 1.554 1 96.06 17 VAL B CA 1
ATOM 1494 C C . VAL B 1 17 ? 4.52 -15.352 1.341 1 96.06 17 VAL B C 1
ATOM 1496 O O . VAL B 1 17 ? 3.41 -14.984 1.729 1 96.06 17 VAL B O 1
ATOM 1499 N N . THR B 1 18 ? 5.41 -14.594 0.812 1 95.62 18 THR B N 1
ATOM 1500 C CA . THR B 1 18 ? 5.023 -13.258 0.367 1 95.62 18 THR B CA 1
ATOM 1501 C C . THR B 1 18 ? 4.543 -13.289 -1.08 1 95.62 18 THR B C 1
ATOM 1503 O O . THR B 1 18 ? 5.262 -13.742 -1.972 1 95.62 18 THR B O 1
ATOM 1506 N N . GLY B 1 19 ? 3.326 -12.828 -1.264 1 97.5 19 GLY B N 1
ATOM 1507 C CA . GLY B 1 19 ? 2.754 -12.742 -2.598 1 97.5 19 GLY B CA 1
ATOM 1508 C C . GLY B 1 19 ? 2.588 -11.312 -3.082 1 97.5 19 GLY B C 1
ATOM 1509 O O . GLY B 1 19 ? 2.17 -10.438 -2.32 1 97.5 19 GLY B O 1
ATOM 1510 N N . THR B 1 20 ? 2.986 -11.109 -4.309 1 97.94 20 THR B N 1
ATOM 1511 C CA . THR B 1 20 ? 2.811 -9.812 -4.941 1 97.94 20 THR B CA 1
ATOM 1512 C C . THR B 1 20 ? 2.115 -9.953 -6.293 1 97.94 20 THR B C 1
ATOM 1514 O O . THR B 1 20 ? 2.547 -10.742 -7.137 1 97.94 20 THR B O 1
ATOM 1517 N N . LEU B 1 21 ? 1.021 -9.289 -6.418 1 97.75 21 LEU B N 1
ATOM 1518 C CA . LEU B 1 21 ? 0.383 -9.094 -7.719 1 97.75 21 LEU B CA 1
ATOM 1519 C C . LEU B 1 21 ? 0.655 -7.691 -8.258 1 97.75 21 LEU B C 1
ATOM 1521 O O . LEU B 1 21 ? 0.494 -6.703 -7.535 1 97.75 21 LEU B O 1
ATOM 1525 N N . PHE B 1 22 ? 1.137 -7.66 -9.508 1 96.19 22 PHE B N 1
ATOM 1526 C CA . PHE B 1 22 ? 1.482 -6.348 -10.039 1 96.19 22 PHE B CA 1
ATOM 1527 C C . PHE B 1 22 ? 1.382 -6.336 -11.562 1 96.19 22 PHE B C 1
ATOM 1529 O O . PHE B 1 22 ? 1.381 -7.395 -12.195 1 96.19 22 PHE B O 1
ATOM 1536 N N . GLY B 1 23 ? 1.222 -5.18 -12.062 1 94.56 23 GLY B N 1
ATOM 1537 C CA . GLY B 1 23 ? 1.119 -5.004 -13.508 1 94.56 23 GLY B CA 1
ATOM 1538 C C . GLY B 1 23 ? 0.962 -3.551 -13.922 1 94.56 23 GLY B C 1
ATOM 1539 O O . GLY B 1 23 ? 0.629 -2.697 -13.094 1 94.56 23 GLY B O 1
ATOM 1540 N N . LEU B 1 24 ? 1.218 -3.361 -15.156 1 90.31 24 LEU B N 1
ATOM 1541 C CA . LEU B 1 24 ? 1.092 -2.008 -15.695 1 90.31 24 LEU B CA 1
ATOM 1542 C C . LEU B 1 24 ? -0.374 -1.608 -15.82 1 90.31 24 LEU B C 1
ATOM 1544 O O . LEU B 1 24 ? -1.205 -2.41 -16.25 1 90.31 24 LEU B O 1
ATOM 1548 N N . ARG B 1 25 ? -0.606 -0.438 -15.398 1 86.88 25 ARG B N 1
ATOM 1549 C CA . ARG B 1 25 ? -1.974 0.066 -15.453 1 86.88 25 ARG B CA 1
ATOM 1550 C C . ARG B 1 25 ? -2.373 0.402 -16.891 1 86.88 25 ARG B C 1
ATOM 1552 O O . ARG B 1 25 ? -3.543 0.275 -17.25 1 86.88 25 ARG B O 1
ATOM 1559 N N . HIS B 1 26 ? -1.47 0.889 -17.484 1 79.25 26 HIS B N 1
ATOM 1560 C CA . HIS B 1 26 ? -1.726 1.28 -18.875 1 79.25 26 HIS B CA 1
ATOM 1561 C C . HIS B 1 26 ? -0.71 0.651 -19.812 1 79.25 26 HIS B C 1
ATOM 1563 O O . HIS B 1 26 ? 0.338 0.169 -19.375 1 79.25 26 HIS B O 1
ATOM 1569 N N . GLY B 1 27 ? -1.071 0.613 -21.078 1 70.75 27 GLY B N 1
ATOM 1570 C CA . GLY B 1 27 ? -0.176 0.113 -22.125 1 70.75 27 GLY B CA 1
ATOM 1571 C C . GLY B 1 27 ? -0.576 -1.252 -22.641 1 70.75 27 GLY B C 1
ATOM 1572 O O . GLY B 1 27 ? -1.667 -1.742 -22.344 1 70.75 27 GLY B O 1
ATOM 1573 N N . HIS B 1 28 ? 0.269 -1.748 -23.422 1 65.81 28 HIS B N 1
ATOM 1574 C CA . HIS B 1 28 ? -0.045 -2.947 -24.188 1 65.81 28 HIS B CA 1
ATOM 1575 C C . HIS B 1 28 ? 0.08 -4.199 -23.328 1 65.81 28 HIS B C 1
ATOM 1577 O O . HIS B 1 28 ? -0.581 -5.207 -23.594 1 65.81 28 HIS B O 1
ATOM 1583 N N . HIS B 1 29 ? 0.849 -4.113 -22.375 1 73.69 29 HIS B N 1
ATOM 1584 C CA . HIS B 1 29 ? 1.053 -5.293 -21.547 1 73.69 29 HIS B CA 1
ATOM 1585 C C . HIS B 1 29 ? 0.473 -5.086 -20.156 1 73.69 29 HIS B C 1
ATOM 1587 O O . HIS B 1 29 ? 1.217 -4.875 -19.188 1 73.69 29 HIS B O 1
ATOM 1593 N N . ARG B 1 30 ? -0.8 -5.379 -20.062 1 87.25 30 ARG B N 1
ATOM 1594 C CA . ARG B 1 30 ? -1.526 -4.988 -18.859 1 87.25 30 ARG B CA 1
ATOM 1595 C C . ARG B 1 30 ? -1.853 -6.203 -18 1 87.25 30 ARG B C 1
ATOM 1597 O O . ARG B 1 30 ? -2.744 -6.148 -17.156 1 87.25 30 ARG B O 1
ATOM 1604 N N . ASN B 1 31 ? -1.064 -7.273 -18.344 1 94.69 31 ASN B N 1
ATOM 1605 C CA . ASN B 1 31 ? -1.364 -8.461 -17.531 1 94.69 31 ASN B CA 1
ATOM 1606 C C . ASN B 1 31 ? -0.893 -8.289 -16.094 1 94.69 31 ASN B C 1
ATOM 1608 O O . ASN B 1 31 ? 0.093 -7.598 -15.836 1 94.69 31 ASN B O 1
ATOM 1612 N N . VAL B 1 32 ? -1.614 -8.938 -15.289 1 96.88 32 VAL B N 1
ATOM 1613 C CA . VAL B 1 32 ? -1.181 -9.016 -13.891 1 96.88 32 VAL B CA 1
ATOM 1614 C C . VAL B 1 32 ? -0.17 -10.148 -13.734 1 96.88 32 VAL B C 1
ATOM 1616 O O . VAL B 1 32 ? -0.346 -11.234 -14.297 1 96.88 32 VAL B O 1
ATOM 1619 N N . HIS B 1 33 ? 0.818 -9.852 -13.039 1 97.25 33 HIS B N 1
ATOM 1620 C CA . HIS B 1 33 ? 1.798 -10.867 -12.664 1 97.25 33 HIS B CA 1
ATOM 1621 C C . HIS B 1 33 ? 1.652 -11.258 -11.195 1 97.25 33 HIS B C 1
ATOM 1623 O O . HIS B 1 33 ? 1.389 -10.398 -10.344 1 97.25 33 HIS B O 1
ATOM 1629 N N . LEU B 1 34 ? 1.851 -12.523 -10.93 1 98.31 34 LEU B N 1
ATOM 1630 C CA . LEU B 1 34 ? 1.848 -13.078 -9.586 1 98.31 34 LEU B CA 1
ATOM 1631 C C . LEU B 1 34 ? 3.229 -13.602 -9.211 1 98.31 34 LEU B C 1
ATOM 1633 O O . LEU B 1 34 ? 3.789 -14.445 -9.914 1 98.31 34 LEU B O 1
ATOM 1637 N N . ALA B 1 35 ? 3.758 -13.094 -8.141 1 98 35 ALA B N 1
ATOM 1638 C CA . ALA B 1 35 ? 5.051 -13.562 -7.652 1 98 35 ALA B CA 1
ATOM 1639 C C . ALA B 1 35 ? 4.949 -14.07 -6.215 1 98 35 ALA B C 1
ATOM 1641 O O . ALA B 1 35 ? 4.332 -13.422 -5.363 1 98 35 ALA B O 1
ATOM 1642 N N . PHE B 1 36 ? 5.543 -15.219 -5.941 1 97.56 36 PHE B N 1
ATOM 1643 C CA . PHE B 1 36 ? 5.691 -15.711 -4.578 1 97.56 36 PHE B CA 1
ATOM 1644 C C . PHE B 1 36 ? 7.16 -15.75 -4.172 1 97.56 36 PHE B C 1
ATOM 1646 O O . PHE B 1 36 ? 7.996 -16.297 -4.887 1 97.56 36 PHE B O 1
ATOM 1653 N N . GLN B 1 37 ? 7.367 -15.148 -3.023 1 96.62 37 GLN B N 1
ATOM 1654 C CA . GLN B 1 37 ? 8.68 -15.172 -2.381 1 96.62 37 GLN B CA 1
ATOM 1655 C C . GLN B 1 37 ? 8.609 -15.836 -1.009 1 96.62 37 GLN B C 1
ATOM 1657 O O . GLN B 1 37 ? 7.738 -15.5 -0.197 1 96.62 37 GLN B O 1
ATOM 1662 N N . PRO B 1 38 ? 9.531 -16.781 -0.792 1 94.69 38 PRO B N 1
ATOM 1663 C CA . PRO B 1 38 ? 9.555 -17.328 0.567 1 94.69 38 PRO B CA 1
ATOM 1664 C C . PRO B 1 38 ? 9.852 -16.266 1.625 1 94.69 38 PRO B C 1
ATOM 1666 O O . PRO B 1 38 ? 9.312 -16.328 2.732 1 94.69 38 PRO B O 1
ATOM 1669 N N . ASP B 1 39 ? 10.672 -15.359 1.221 1 90.88 39 ASP B N 1
ATOM 1670 C CA . ASP B 1 39 ? 11.062 -14.195 2.006 1 90.88 39 ASP B CA 1
ATOM 1671 C C . ASP B 1 39 ? 11.062 -12.93 1.147 1 90.88 39 ASP B C 1
ATOM 1673 O O . ASP B 1 39 ? 11.484 -12.969 -0.013 1 90.88 39 ASP B O 1
ATOM 1677 N N . PRO B 1 40 ? 10.625 -11.844 1.759 1 90.31 40 PRO B N 1
ATOM 1678 C CA . PRO B 1 40 ? 10.539 -10.625 0.953 1 90.31 40 PRO B CA 1
ATOM 1679 C C . PRO B 1 40 ? 11.867 -10.25 0.299 1 90.31 40 PRO B C 1
ATOM 1681 O O . PRO B 1 40 ? 11.891 -9.523 -0.697 1 90.31 40 PRO B O 1
ATOM 1684 N N . LYS B 1 41 ? 12.945 -10.703 0.846 1 92.25 41 LYS B N 1
ATOM 1685 C CA . LYS B 1 41 ? 14.258 -10.328 0.328 1 92.25 41 LYS B CA 1
ATOM 1686 C C . LYS B 1 41 ? 14.758 -11.352 -0.689 1 92.25 41 LYS B C 1
ATOM 1688 O O . LYS B 1 41 ? 15.734 -11.102 -1.401 1 92.25 41 LYS B O 1
ATOM 1693 N N . SER B 1 42 ? 14.094 -12.422 -0.778 1 93.88 42 SER B N 1
ATOM 1694 C CA . SER B 1 42 ? 14.508 -13.484 -1.685 1 93.88 42 SER B CA 1
ATOM 1695 C C . SER B 1 42 ? 13.961 -13.266 -3.09 1 93.88 42 SER B C 1
ATOM 1697 O O . SER B 1 42 ? 12.945 -12.586 -3.264 1 93.88 42 SER B O 1
ATOM 1699 N N . PRO B 1 43 ? 14.719 -13.773 -4.051 1 94 43 PRO B N 1
ATOM 1700 C CA . PRO B 1 43 ? 14.094 -13.812 -5.375 1 94 43 PRO B CA 1
ATOM 1701 C C . PRO B 1 43 ? 12.805 -14.625 -5.402 1 94 43 PRO B C 1
ATOM 1703 O O . PRO B 1 43 ? 12.609 -15.508 -4.555 1 94 43 PRO B O 1
ATOM 1706 N N . PRO B 1 44 ? 11.977 -14.32 -6.336 1 95.69 44 PRO B N 1
ATOM 1707 C CA . PRO B 1 44 ? 10.75 -15.117 -6.422 1 95.69 44 PRO B CA 1
ATOM 1708 C C . PRO B 1 44 ? 11.016 -16.547 -6.883 1 95.69 44 PRO B C 1
ATOM 1710 O O . PRO B 1 44 ? 11.852 -16.781 -7.758 1 95.69 44 PRO B O 1
ATOM 1713 N N . VAL B 1 45 ? 10.297 -17.406 -6.273 1 94.12 45 VAL B N 1
ATOM 1714 C CA . VAL B 1 45 ? 10.352 -18.812 -6.656 1 94.12 45 VAL B CA 1
ATOM 1715 C C . VAL B 1 45 ? 9.297 -19.109 -7.727 1 94.12 45 VAL B C 1
ATOM 1717 O O . VAL B 1 45 ? 9.477 -20 -8.555 1 94.12 45 VAL B O 1
ATOM 1720 N N . VAL B 1 46 ? 8.266 -18.359 -7.672 1 94.75 46 VAL B N 1
ATOM 1721 C CA . VAL B 1 46 ? 7.168 -18.469 -8.633 1 94.75 46 VAL B CA 1
ATOM 1722 C C . VAL B 1 46 ? 6.91 -17.109 -9.273 1 94.75 46 VAL B C 1
ATOM 1724 O O . VAL B 1 46 ? 6.859 -16.094 -8.586 1 94.75 46 VAL B O 1
ATOM 1727 N N . LEU B 1 47 ? 6.805 -17.141 -10.5 1 97.38 47 LEU B N 1
ATOM 1728 C CA . LEU B 1 47 ? 6.348 -15.977 -11.258 1 97.38 47 LEU B CA 1
ATOM 1729 C C . LEU B 1 47 ? 5.418 -16.406 -12.391 1 97.38 47 LEU B C 1
ATOM 1731 O O . LEU B 1 47 ? 5.812 -17.172 -13.273 1 97.38 47 LEU B O 1
ATOM 1735 N N . ILE B 1 48 ? 4.215 -15.844 -12.297 1 97.81 48 ILE B N 1
ATOM 1736 C CA . ILE B 1 48 ? 3.193 -16.234 -13.258 1 97.81 48 ILE B CA 1
ATOM 1737 C C . ILE B 1 48 ? 2.596 -15 -13.914 1 97.81 48 ILE B C 1
ATOM 1739 O O . ILE B 1 48 ? 2.221 -14.047 -13.234 1 97.81 48 ILE B O 1
ATOM 1743 N N . LYS B 1 49 ? 2.619 -14.984 -15.203 1 97.31 49 LYS B N 1
ATOM 1744 C CA . LYS B 1 49 ? 1.816 -14.008 -15.938 1 97.31 49 LYS B CA 1
ATOM 1745 C C . LYS B 1 49 ? 0.366 -14.469 -16.062 1 97.31 49 LYS B C 1
ATOM 1747 O O . LYS B 1 49 ? 0.079 -15.469 -16.719 1 97.31 49 LYS B O 1
ATOM 1752 N N . LEU B 1 50 ? -0.471 -13.773 -15.461 1 98.06 50 LEU B N 1
ATOM 1753 C CA . LEU B 1 50 ? -1.888 -14.117 -15.516 1 98.06 50 LEU B CA 1
ATOM 1754 C C . LEU B 1 50 ? -2.516 -13.602 -16.812 1 98.06 50 LEU B C 1
ATOM 1756 O O . LEU B 1 50 ? -1.987 -12.68 -17.438 1 98.06 50 LEU B O 1
ATOM 1760 N N . ALA B 1 51 ? -3.604 -14.234 -17.125 1 97.44 51 ALA B N 1
ATOM 1761 C CA . ALA B 1 51 ? -4.414 -13.734 -18.234 1 97.44 51 ALA B CA 1
ATOM 1762 C C . ALA B 1 51 ? -5.172 -12.477 -17.828 1 97.44 51 ALA B C 1
ATOM 1764 O O . ALA B 1 51 ? -5.398 -11.594 -18.656 1 97.44 51 ALA B O 1
ATOM 1765 N N . THR B 1 52 ? -5.602 -12.438 -16.641 1 97.06 52 THR B N 1
ATOM 1766 C CA . THR B 1 52 ? -6.293 -11.273 -16.094 1 97.06 52 THR B CA 1
ATOM 1767 C C . THR B 1 52 ? -5.43 -10.016 -16.234 1 97.06 52 THR B C 1
ATOM 1769 O O . THR B 1 52 ? -4.246 -10.031 -15.898 1 97.06 52 THR B O 1
ATOM 1772 N N . THR B 1 53 ? -6.055 -9.016 -16.781 1 95.25 53 THR B N 1
ATOM 1773 C CA . THR B 1 53 ? -5.375 -7.734 -16.906 1 95.25 53 THR B CA 1
ATOM 1774 C C . THR B 1 53 ? -5.652 -6.852 -15.688 1 95.25 53 THR B C 1
ATOM 1776 O O . THR B 1 53 ? -6.496 -7.184 -14.852 1 95.25 53 THR B O 1
ATOM 1779 N N . THR B 1 54 ? -4.941 -5.73 -15.609 1 94 54 THR B N 1
ATOM 1780 C CA . THR B 1 54 ? -4.973 -4.887 -14.422 1 94 54 THR B CA 1
ATOM 1781 C C . THR B 1 54 ? -6.352 -4.262 -14.242 1 94 54 THR B C 1
ATOM 1783 O O . THR B 1 54 ? -6.84 -4.141 -13.117 1 94 54 THR B O 1
ATOM 1786 N N . GLY B 1 55 ? -6.957 -3.783 -15.234 1 91.44 55 GLY B N 1
ATOM 1787 C CA . GLY B 1 55 ? -8.281 -3.193 -15.125 1 91.44 55 GLY B CA 1
ATOM 1788 C C . GLY B 1 55 ? -9.273 -4.094 -14.414 1 91.44 55 GLY B C 1
ATOM 1789 O O . GLY B 1 55 ? -9.75 -3.764 -13.328 1 91.44 55 GLY B O 1
ATOM 1790 N N . PRO B 1 56 ? -9.547 -5.238 -15.039 1 93.62 56 PRO B N 1
ATOM 1791 C CA . PRO B 1 56 ? -10.453 -6.203 -14.414 1 93.62 56 PRO B CA 1
ATOM 1792 C C . PRO B 1 56 ? -10.008 -6.605 -13.008 1 93.62 56 PRO B C 1
ATOM 1794 O O . PRO B 1 56 ? -10.844 -6.781 -12.125 1 93.62 56 PRO B O 1
ATOM 1797 N N . PHE B 1 57 ? -8.844 -6.719 -12.781 1 95.06 57 PHE B N 1
ATOM 1798 C CA . PHE B 1 57 ? -8.336 -7.09 -11.469 1 95.06 57 PHE B CA 1
ATOM 1799 C C . PHE B 1 57 ? -8.719 -6.047 -10.422 1 95.06 57 PHE B C 1
ATOM 1801 O O . PHE B 1 57 ? -9.234 -6.391 -9.359 1 95.06 57 PHE B O 1
ATOM 1808 N N . ILE B 1 58 ? -8.445 -4.844 -10.75 1 91.56 58 ILE B N 1
ATOM 1809 C CA . ILE B 1 58 ? -8.773 -3.746 -9.844 1 91.56 58 ILE B CA 1
ATOM 1810 C C . ILE B 1 58 ? -10.273 -3.73 -9.578 1 91.56 58 ILE B C 1
ATOM 1812 O O . ILE B 1 58 ? -10.711 -3.553 -8.438 1 91.56 58 ILE B O 1
ATOM 1816 N N . ALA B 1 59 ? -10.992 -3.922 -10.594 1 92.19 59 ALA B N 1
ATOM 1817 C CA . ALA B 1 59 ? -12.453 -3.934 -10.453 1 92.19 59 ALA B CA 1
ATOM 1818 C C . ALA B 1 59 ? -12.906 -5.078 -9.555 1 92.19 59 ALA B C 1
ATOM 1820 O O . ALA B 1 59 ? -13.789 -4.895 -8.711 1 92.19 59 ALA B O 1
ATOM 1821 N N . ASP B 1 60 ? -12.328 -6.258 -9.711 1 93.88 60 ASP B N 1
ATOM 1822 C CA . ASP B 1 60 ? -12.68 -7.414 -8.891 1 93.88 60 ASP B CA 1
ATOM 1823 C C . ASP B 1 60 ? -12.32 -7.176 -7.422 1 93.88 60 ASP B C 1
ATOM 1825 O O . ASP B 1 60 ? -13.117 -7.477 -6.531 1 93.88 60 ASP B O 1
ATOM 1829 N N . LEU B 1 61 ? -11.141 -6.594 -7.207 1 91.69 61 LEU B N 1
ATOM 1830 C CA . LEU B 1 61 ? -10.688 -6.312 -5.848 1 91.69 61 LEU B CA 1
ATOM 1831 C C . LEU B 1 61 ? -11.633 -5.34 -5.152 1 91.69 61 LEU B C 1
ATOM 1833 O O . LEU B 1 61 ? -11.891 -5.465 -3.955 1 91.69 61 LEU B O 1
ATOM 1837 N N . ALA B 1 62 ? -12.125 -4.371 -5.891 1 86.62 62 ALA B N 1
ATOM 1838 C CA . ALA B 1 62 ? -13.023 -3.35 -5.348 1 86.62 62 ALA B CA 1
ATOM 1839 C C . ALA B 1 62 ? -14.383 -3.939 -5.008 1 86.62 62 ALA B C 1
ATOM 1841 O O . ALA B 1 62 ? -15.094 -3.42 -4.148 1 86.62 62 ALA B O 1
ATOM 1842 N N . SER B 1 63 ? -14.68 -4.98 -5.668 1 90.62 63 SER B N 1
ATOM 1843 C CA . SER B 1 63 ? -16.016 -5.539 -5.551 1 90.62 63 SER B CA 1
ATOM 1844 C C . SER B 1 63 ? -16.078 -6.613 -4.469 1 90.62 63 SER B C 1
ATOM 1846 O O . SER B 1 63 ? -17.172 -7 -4.031 1 90.62 63 SER B O 1
ATOM 1848 N N . GLY B 1 64 ? -15.016 -7.148 -4.066 1 89 64 GLY B N 1
ATOM 1849 C CA . GLY B 1 64 ? -14.977 -8.188 -3.055 1 89 64 GLY B CA 1
ATOM 1850 C C . GLY B 1 64 ? -13.781 -9.109 -3.191 1 89 64 GLY B C 1
ATOM 1851 O O . GLY B 1 64 ? -12.797 -8.766 -3.852 1 89 64 GLY B O 1
ATOM 1852 N N . PRO B 1 65 ? -13.898 -10.234 -2.5 1 93.06 65 PRO B N 1
ATOM 1853 C CA . PRO B 1 65 ? -12.797 -11.195 -2.562 1 93.06 65 PRO B CA 1
ATOM 1854 C C . PRO B 1 65 ? -12.547 -11.719 -3.977 1 93.06 65 PRO B C 1
ATOM 1856 O O . PRO B 1 65 ? -13.492 -11.914 -4.742 1 93.06 65 PRO B O 1
ATOM 1859 N N . VAL B 1 66 ? -11.328 -11.922 -4.262 1 96.69 66 VAL B N 1
ATOM 1860 C CA . VAL B 1 66 ? -10.914 -12.414 -5.57 1 96.69 66 VAL B CA 1
ATOM 1861 C C . VAL B 1 66 ? -10.375 -13.836 -5.445 1 96.69 66 VAL B C 1
ATOM 1863 O O . VAL B 1 66 ? -9.5 -14.109 -4.621 1 96.69 66 VAL B O 1
ATOM 1866 N N . ARG B 1 67 ? -10.883 -14.688 -6.285 1 97.56 67 ARG B N 1
ATOM 1867 C CA . ARG B 1 67 ? -10.453 -16.078 -6.305 1 97.56 67 ARG B CA 1
ATOM 1868 C C . ARG B 1 67 ? -9.906 -16.469 -7.672 1 97.56 67 ARG B C 1
ATOM 1870 O O . ARG B 1 67 ? -10.617 -16.406 -8.68 1 97.56 67 ARG B O 1
ATOM 1877 N N . PHE B 1 68 ? -8.68 -16.875 -7.723 1 98.5 68 PHE B N 1
ATOM 1878 C CA . PHE B 1 68 ? -8.062 -17.406 -8.938 1 98.5 68 PHE B CA 1
ATOM 1879 C C . PHE B 1 68 ? -7.988 -18.922 -8.891 1 98.5 68 PHE B C 1
ATOM 1881 O O . PHE B 1 68 ? -7.633 -19.5 -7.863 1 98.5 68 PHE B O 1
ATOM 1888 N N . VAL B 1 69 ? -8.305 -19.484 -9.953 1 98.44 69 VAL B N 1
ATOM 1889 C CA . VAL B 1 69 ? -8.055 -20.906 -10.148 1 98.44 69 VAL B CA 1
ATOM 1890 C C . VAL B 1 69 ? -7.168 -21.125 -11.375 1 98.44 69 VAL B C 1
ATOM 1892 O O . VAL B 1 69 ? -7.516 -20.703 -12.477 1 98.44 69 VAL B O 1
ATOM 1895 N N . LEU B 1 70 ? -6.082 -21.672 -11.172 1 98.44 70 LEU B N 1
ATOM 1896 C CA . LEU B 1 70 ? -5.164 -22.062 -12.234 1 98.44 70 LEU B CA 1
ATOM 1897 C C . LEU B 1 70 ? -5.141 -23.578 -12.398 1 98.44 70 LEU B C 1
ATOM 1899 O O . LEU B 1 70 ? -4.625 -24.297 -11.531 1 98.44 70 LEU B O 1
ATOM 1903 N N . GLU B 1 71 ? -5.621 -24 -13.516 1 97.44 71 GLU B N 1
ATOM 1904 C CA . GLU B 1 71 ? -5.789 -25.438 -13.727 1 97.44 71 GLU B CA 1
ATOM 1905 C C . GLU B 1 71 ? -4.945 -25.922 -14.906 1 97.44 71 GLU B C 1
ATOM 1907 O O . GLU B 1 71 ? -4.816 -25.219 -15.914 1 97.44 71 GLU B O 1
ATOM 1912 N N . CYS B 1 72 ? -4.375 -27.047 -14.734 1 94.69 72 CYS B N 1
ATOM 1913 C CA . CYS B 1 72 ? -3.701 -27.672 -15.867 1 94.69 72 CYS B CA 1
ATOM 1914 C C . CYS B 1 72 ? -3.9 -29.172 -15.859 1 94.69 72 CYS B C 1
ATOM 1916 O O . CYS B 1 72 ? -4.312 -29.75 -14.844 1 94.69 72 CYS B O 1
ATOM 1918 N N . ARG B 1 73 ? -3.734 -29.812 -17.031 1 87.94 73 ARG B N 1
ATOM 1919 C CA . ARG B 1 73 ? -3.834 -31.266 -17.156 1 87.94 73 ARG B CA 1
ATOM 1920 C C . ARG B 1 73 ? -2.57 -31.938 -16.625 1 87.94 73 ARG B C 1
ATOM 1922 O O . ARG B 1 73 ? -1.467 -31.422 -16.781 1 87.94 73 ARG B O 1
ATOM 1929 N N . LYS B 1 74 ? -2.863 -33.062 -15.914 1 80.5 74 LYS B N 1
ATOM 1930 C CA . LYS B 1 74 ? -1.742 -33.875 -15.422 1 80.5 74 LYS B CA 1
ATOM 1931 C C . LYS B 1 74 ? -0.869 -34.375 -16.578 1 80.5 74 LYS B C 1
ATOM 1933 O O . LYS B 1 74 ? -1.379 -34.719 -17.641 1 80.5 74 LYS B O 1
ATOM 1938 N N . ARG B 1 75 ? 0.455 -34.25 -16.172 1 69.31 75 ARG B N 1
ATOM 1939 C CA . ARG B 1 75 ? 1.367 -34.781 -17.172 1 69.31 75 ARG B CA 1
ATOM 1940 C C . ARG B 1 75 ? 1.28 -36.312 -17.234 1 69.31 75 ARG B C 1
ATOM 1942 O O . ARG B 1 75 ? 1.036 -36.969 -16.219 1 69.31 75 ARG B O 1
ATOM 1949 N N . THR B 1 76 ? 1.137 -36.875 -18.359 1 63.78 76 THR B N 1
ATOM 1950 C CA . THR B 1 76 ? 1.044 -38.312 -18.578 1 63.78 76 THR B CA 1
ATOM 1951 C C . THR B 1 76 ? 2.33 -39.031 -18.141 1 63.78 76 THR B C 1
ATOM 1953 O O . THR B 1 76 ? 2.328 -40.219 -17.859 1 63.78 76 THR B O 1
ATOM 1956 N N . ASP B 1 77 ? 3.367 -38.406 -18.219 1 58.84 77 ASP B N 1
ATOM 1957 C CA . ASP B 1 77 ? 4.605 -39.156 -18.094 1 58.84 77 ASP B CA 1
ATOM 1958 C C . ASP B 1 77 ? 4.945 -39.406 -16.625 1 58.84 77 ASP B C 1
ATOM 1960 O O . ASP B 1 77 ? 5.984 -40 -16.312 1 58.84 77 ASP B O 1
ATOM 1964 N N . GLY B 1 78 ? 4.062 -39.344 -15.703 1 57.81 78 GLY B N 1
ATOM 1965 C CA . GLY B 1 78 ? 4.27 -39.75 -14.32 1 57.81 78 GLY B CA 1
ATOM 1966 C C . GLY B 1 78 ? 5.277 -38.875 -13.594 1 57.81 78 GLY B C 1
ATOM 1967 O O . GLY B 1 78 ? 5.562 -39.094 -12.414 1 57.81 78 GLY B O 1
ATOM 1968 N N . SER B 1 79 ? 6.086 -38.188 -14.195 1 53.94 79 SER B N 1
ATOM 1969 C CA . SER B 1 79 ? 7.277 -37.531 -13.656 1 53.94 79 SER B CA 1
ATOM 1970 C C . SER B 1 79 ? 6.914 -36.344 -12.781 1 53.94 79 SER B C 1
ATOM 1972 O O . SER B 1 79 ? 7.797 -35.625 -12.273 1 53.94 79 SER B O 1
ATOM 1974 N N . SER B 1 80 ? 5.68 -36.094 -12.508 1 58.72 80 SER B N 1
ATOM 1975 C CA . SER B 1 80 ? 5.516 -34.688 -12.125 1 58.72 80 SER B CA 1
ATOM 1976 C C . SER B 1 80 ? 5.641 -34.5 -10.617 1 58.72 80 SER B C 1
ATOM 1978 O O . SER B 1 80 ? 4.637 -34.5 -9.906 1 58.72 80 SER B O 1
ATOM 1980 N N . ALA B 1 81 ? 6.695 -34.969 -10.062 1 68 81 ALA B N 1
ATOM 1981 C CA . ALA B 1 81 ? 6.949 -34.719 -8.641 1 68 81 ALA B CA 1
ATOM 1982 C C . ALA B 1 81 ? 6.945 -33.219 -8.328 1 68 81 ALA B C 1
ATOM 1984 O O . ALA B 1 81 ? 6.91 -32.844 -7.156 1 68 81 ALA B O 1
ATOM 1985 N N . ALA B 1 82 ? 6.82 -32.562 -9.234 1 84.06 82 ALA B N 1
ATOM 1986 C CA . ALA B 1 82 ? 6.934 -31.109 -8.992 1 84.06 82 ALA B CA 1
ATOM 1987 C C . ALA B 1 82 ? 5.59 -30.516 -8.578 1 84.06 82 ALA B C 1
ATOM 1989 O O . ALA B 1 82 ? 4.535 -31.016 -8.977 1 84.06 82 ALA B O 1
ATOM 1990 N N . PRO B 1 83 ? 5.598 -29.625 -7.711 1 91.31 83 PRO B N 1
ATOM 1991 C CA . PRO B 1 83 ? 4.355 -28.984 -7.289 1 91.31 83 PRO B CA 1
ATOM 1992 C C . PRO B 1 83 ? 3.609 -28.328 -8.453 1 91.31 83 PRO B C 1
ATOM 1994 O O . PRO B 1 83 ? 4.211 -28.016 -9.484 1 91.31 83 PRO B O 1
ATOM 1997 N N . PRO B 1 84 ? 2.281 -28.109 -8.281 1 93.5 84 PRO B N 1
ATOM 1998 C CA . PRO B 1 84 ? 1.469 -27.562 -9.367 1 93.5 84 PRO B CA 1
ATOM 1999 C C . PRO B 1 84 ? 1.972 -26.203 -9.844 1 93.5 84 PRO B C 1
ATOM 2001 O O . PRO B 1 84 ? 1.77 -25.844 -11.008 1 93.5 84 PRO B O 1
ATOM 2004 N N . TRP B 1 85 ? 2.641 -25.484 -9 1 93.06 85 TRP B N 1
ATOM 2005 C CA . TRP B 1 85 ? 3.066 -24.141 -9.391 1 93.06 85 TRP B CA 1
ATOM 2006 C C . TRP B 1 85 ? 4.309 -24.203 -10.273 1 93.06 85 TRP B C 1
ATOM 2008 O O . TRP B 1 85 ? 4.75 -23.188 -10.805 1 93.06 85 TRP B O 1
ATOM 2018 N N . GLU B 1 86 ? 4.863 -25.312 -10.477 1 91.5 86 GLU B N 1
ATOM 2019 C CA . GLU B 1 86 ? 6.016 -25.469 -11.359 1 91.5 86 GLU B CA 1
ATOM 2020 C C . GLU B 1 86 ? 5.578 -25.766 -12.789 1 91.5 86 GLU B C 1
ATOM 2022 O O . GLU B 1 86 ? 6.41 -25.812 -13.695 1 91.5 86 GLU B O 1
ATOM 2027 N N . GLU B 1 87 ? 4.305 -25.938 -12.977 1 93 87 GLU B N 1
ATOM 2028 C CA . GLU B 1 87 ? 3.814 -26.125 -14.336 1 93 87 GLU B CA 1
ATOM 2029 C C . GLU B 1 87 ? 4.082 -24.891 -15.195 1 93 87 GLU B C 1
ATOM 2031 O O . GLU B 1 87 ? 4.352 -23.812 -14.672 1 93 87 GLU B O 1
ATOM 2036 N N . GLU B 1 88 ? 3.963 -25.109 -16.484 1 93.44 88 GLU B N 1
ATOM 2037 C CA . GLU B 1 88 ? 4.336 -24.031 -17.406 1 93.44 88 GLU B CA 1
ATOM 2038 C C . GLU B 1 88 ? 3.117 -23.203 -17.797 1 93.44 88 GLU B C 1
ATOM 2040 O O . GLU B 1 88 ? 3.244 -22.031 -18.125 1 93.44 88 GLU B O 1
ATOM 2045 N N . GLU B 1 89 ? 2.021 -23.859 -17.828 1 96.56 89 GLU B N 1
ATOM 2046 C CA . GLU B 1 89 ? 0.812 -23.188 -18.312 1 96.56 89 GLU B CA 1
ATOM 2047 C C . GLU B 1 89 ? -0.42 -23.672 -17.562 1 96.56 89 GLU B C 1
ATOM 2049 O O . GLU B 1 89 ? -0.528 -24.859 -17.234 1 96.56 89 GLU B O 1
ATOM 2054 N N . TRP B 1 90 ? -1.363 -22.75 -17.328 1 97.62 90 TRP B N 1
ATOM 2055 C CA . TRP B 1 90 ? -2.65 -23.047 -16.703 1 97.62 90 TRP B CA 1
ATOM 2056 C C . TRP B 1 90 ? -3.789 -22.359 -17.453 1 97.62 90 TRP B C 1
ATOM 2058 O O . TRP B 1 90 ? -3.592 -21.312 -18.078 1 97.62 90 TRP B O 1
ATOM 2068 N N . LYS B 1 91 ? -4.895 -23.016 -17.453 1 98.12 91 LYS B N 1
ATOM 2069 C CA . LYS B 1 91 ? -6.129 -22.266 -17.688 1 98.12 91 LYS B CA 1
ATOM 2070 C C . LYS B 1 91 ? -6.527 -21.453 -16.453 1 98.12 91 LYS B C 1
ATOM 2072 O O . LYS B 1 91 ? -6.574 -21.984 -15.344 1 98.12 91 LYS B O 1
ATOM 2077 N N . GLU B 1 92 ? -6.84 -20.219 -16.703 1 98.56 92 GLU B N 1
ATOM 2078 C CA . GLU B 1 92 ? -7.105 -19.328 -15.586 1 98.56 92 GLU B CA 1
ATOM 2079 C C . GLU B 1 92 ? -8.594 -19.016 -15.477 1 98.56 92 GLU B C 1
ATOM 2081 O O . GLU B 1 92 ? -9.242 -18.672 -16.469 1 98.56 92 GLU B O 1
ATOM 2086 N N . PHE B 1 93 ? -9.062 -19.078 -14.273 1 98 93 PHE B N 1
ATOM 2087 C CA . PHE B 1 93 ? -10.391 -18.594 -13.906 1 98 93 PHE B CA 1
ATOM 2088 C C . PHE B 1 93 ? -10.297 -17.531 -12.812 1 98 93 PHE B C 1
ATOM 2090 O O . PHE B 1 93 ? -9.469 -17.641 -11.906 1 98 93 PHE B O 1
ATOM 2097 N N . CYS B 1 94 ? -11.125 -16.594 -12.914 1 97.62 94 CYS B N 1
ATOM 2098 C CA . CYS B 1 94 ? -11.25 -15.586 -11.875 1 97.62 94 CYS B CA 1
ATOM 2099 C C . CYS B 1 94 ? -12.703 -15.398 -11.461 1 97.62 94 CYS B C 1
ATOM 2101 O O . CYS B 1 94 ? -13.539 -15 -12.281 1 97.62 94 CYS B O 1
ATOM 2103 N N . ASN B 1 95 ? -12.852 -15.695 -10.219 1 96.94 95 ASN B N 1
ATOM 2104 C CA . ASN B 1 95 ? -14.211 -15.648 -9.68 1 96.94 95 ASN B CA 1
ATOM 2105 C C . ASN B 1 95 ? -15.203 -16.375 -10.594 1 96.94 95 ASN B C 1
ATOM 2107 O O . ASN B 1 95 ? -16.266 -15.844 -10.891 1 96.94 95 ASN B O 1
ATOM 2111 N N . GLY B 1 96 ? -14.742 -17.469 -11.062 1 95.25 96 GLY B N 1
ATOM 2112 C CA . GLY B 1 96 ? -15.617 -18.344 -11.82 1 95.25 96 GLY B CA 1
ATOM 2113 C C . GLY B 1 96 ? -15.633 -18.031 -13.305 1 95.25 96 GLY B C 1
ATOM 2114 O O . GLY B 1 96 ? -16.219 -18.781 -14.094 1 95.25 96 GLY B O 1
ATOM 2115 N N . ARG B 1 97 ? -15.023 -16.984 -13.742 1 97.38 97 ARG B N 1
ATOM 2116 C CA . ARG B 1 97 ? -14.984 -16.625 -15.156 1 97.38 97 ARG B CA 1
ATOM 2117 C C . ARG B 1 97 ? -13.734 -17.172 -15.836 1 97.38 97 ARG B C 1
ATOM 2119 O O . ARG B 1 97 ? -12.648 -17.172 -15.25 1 97.38 97 ARG B O 1
ATOM 2126 N N . VAL B 1 98 ? -13.891 -17.547 -17.016 1 96.81 98 VAL B N 1
ATOM 2127 C CA . VAL B 1 98 ? -12.734 -17.969 -17.812 1 96.81 98 VAL B CA 1
ATOM 2128 C C . VAL B 1 98 ? -11.945 -16.734 -18.25 1 96.81 98 VAL B C 1
ATOM 2130 O O . VAL B 1 98 ? -12.5 -15.836 -18.891 1 96.81 98 VAL B O 1
ATOM 2133 N N . CYS B 1 99 ? -10.695 -16.688 -17.984 1 96.88 99 CYS B N 1
ATOM 2134 C CA . CYS B 1 99 ? -9.898 -15.492 -18.297 1 96.88 99 CYS B CA 1
ATOM 2135 C C . CYS B 1 99 ? -8.938 -15.773 -19.453 1 96.88 99 CYS B C 1
ATOM 2137 O O . CYS B 1 99 ? -8.609 -14.867 -20.219 1 96.88 99 CYS B O 1
ATOM 2139 N N . GLY B 1 100 ? -8.422 -16.969 -19.578 1 97.62 100 GLY B N 1
ATOM 2140 C CA . GLY B 1 100 ? -7.41 -17.328 -20.547 1 97.62 100 GLY B CA 1
ATOM 2141 C C . GLY B 1 100 ? -6.297 -18.188 -19.984 1 97.62 100 GLY B C 1
ATOM 2142 O O . GLY B 1 100 ? -6.527 -18.984 -19.062 1 97.62 100 GLY B O 1
ATOM 2143 N N . SER B 1 101 ? -5.133 -18.016 -20.594 1 97.69 101 SER B N 1
ATOM 2144 C CA . SER B 1 101 ? -4.004 -18.828 -20.156 1 97.69 101 SER B CA 1
ATOM 2145 C C . SER B 1 101 ? -3.059 -18.031 -19.266 1 97.69 101 SER B C 1
ATOM 2147 O O . SER B 1 101 ? -2.787 -16.859 -19.531 1 97.69 101 SER B O 1
ATOM 2149 N N . ALA B 1 102 ? -2.699 -18.641 -18.281 1 98.19 102 ALA B N 1
ATOM 2150 C CA . ALA B 1 102 ? -1.607 -18.125 -17.438 1 98.19 102 ALA B CA 1
ATOM 2151 C C . ALA B 1 102 ? -0.312 -18.891 -17.719 1 98.19 102 ALA B C 1
ATOM 2153 O O . ALA B 1 102 ? -0.339 -20.078 -18.047 1 98.19 102 ALA B O 1
ATOM 2154 N N . TRP B 1 103 ? 0.836 -18.203 -17.516 1 97.81 103 TRP B N 1
ATOM 2155 C CA . TRP B 1 103 ? 2.111 -18.781 -17.922 1 97.81 103 TRP B CA 1
ATOM 2156 C C . TRP B 1 103 ? 3.18 -18.547 -16.859 1 97.81 103 TRP B C 1
ATOM 2158 O O . TRP B 1 103 ? 3.287 -17.438 -16.312 1 97.81 103 TRP B O 1
ATOM 2168 N N . ARG B 1 104 ? 3.85 -19.562 -16.609 1 96.31 104 ARG B N 1
ATOM 2169 C CA . ARG B 1 104 ? 5.039 -19.391 -15.781 1 96.31 104 ARG B CA 1
ATOM 2170 C C . ARG B 1 104 ? 6.105 -18.578 -16.516 1 96.31 104 ARG B C 1
ATOM 2172 O O . ARG B 1 104 ? 6.289 -18.734 -17.734 1 96.31 104 ARG B O 1
ATOM 2179 N N . ARG B 1 105 ? 6.777 -17.734 -15.727 1 94.62 105 ARG B N 1
ATOM 2180 C CA . ARG B 1 105 ? 7.828 -16.906 -16.312 1 94.62 105 ARG B CA 1
ATOM 2181 C C . ARG B 1 105 ? 9.07 -16.891 -15.43 1 94.62 105 ARG B C 1
ATOM 2183 O O . ARG B 1 105 ? 8.992 -17.141 -14.227 1 94.62 105 ARG B O 1
ATOM 2190 N N . ARG B 1 106 ? 10.156 -16.703 -16.172 1 90.56 106 ARG B N 1
ATOM 2191 C CA . ARG B 1 106 ? 11.367 -16.391 -15.422 1 90.56 106 ARG B CA 1
ATOM 2192 C C . ARG B 1 106 ? 11.406 -14.914 -15.039 1 90.56 106 ARG B C 1
ATOM 2194 O O . ARG B 1 106 ? 11.023 -14.047 -15.836 1 90.56 106 ARG B O 1
ATOM 2201 N N . HIS B 1 107 ? 11.82 -14.727 -13.852 1 87 107 HIS B N 1
ATOM 2202 C CA . HIS B 1 107 ? 11.867 -13.336 -13.414 1 87 107 HIS B CA 1
ATOM 2203 C C . HIS B 1 107 ? 13 -12.578 -14.102 1 87 107 HIS B C 1
ATOM 2205 O O . HIS B 1 107 ? 14.102 -13.109 -14.25 1 87 107 HIS B O 1
ATOM 2211 N N . GLY B 1 108 ? 12.664 -11.422 -14.578 1 88.44 108 GLY B N 1
ATOM 2212 C CA . GLY B 1 108 ? 13.648 -10.539 -15.18 1 88.44 108 GLY B CA 1
ATOM 2213 C C . GLY B 1 108 ? 13.953 -9.32 -14.328 1 88.44 108 GLY B C 1
ATOM 2214 O O . GLY B 1 108 ? 13.625 -9.289 -13.141 1 88.44 108 GLY B O 1
ATOM 2215 N N . ASP B 1 109 ? 14.641 -8.445 -14.953 1 87.88 109 ASP B N 1
ATOM 2216 C CA . ASP B 1 109 ? 15.117 -7.258 -14.258 1 87.88 109 ASP B CA 1
ATOM 2217 C C . ASP B 1 109 ? 13.945 -6.418 -13.75 1 87.88 109 ASP B C 1
ATOM 2219 O O . ASP B 1 109 ? 13.984 -5.891 -12.633 1 87.88 109 ASP B O 1
ATOM 2223 N N . VAL B 1 110 ? 12.938 -6.309 -14.57 1 86.62 110 VAL B N 1
ATOM 2224 C CA . VAL B 1 110 ? 11.789 -5.484 -14.211 1 86.62 110 VAL B CA 1
ATOM 2225 C C . VAL B 1 110 ? 11.094 -6.078 -12.984 1 86.62 110 VAL B C 1
ATOM 2227 O O . VAL B 1 110 ? 10.773 -5.355 -12.031 1 86.62 110 VAL B O 1
ATOM 2230 N N . ASP B 1 111 ? 10.953 -7.398 -13.062 1 91.88 111 ASP B N 1
ATOM 2231 C CA . ASP B 1 111 ? 10.328 -8.062 -11.93 1 91.88 111 ASP B CA 1
ATOM 2232 C C . ASP B 1 111 ? 11.133 -7.863 -10.656 1 91.88 111 ASP B C 1
ATOM 2234 O O . ASP B 1 111 ? 10.578 -7.547 -9.602 1 91.88 111 ASP B O 1
ATOM 2238 N N . ARG B 1 112 ? 12.344 -8.055 -10.789 1 93.44 112 ARG B N 1
ATOM 2239 C CA . ARG B 1 112 ? 13.234 -7.918 -9.641 1 93.44 112 ARG B CA 1
ATOM 2240 C C . ARG B 1 112 ? 13.156 -6.516 -9.047 1 93.44 112 ARG B C 1
ATOM 2242 O O . ARG B 1 112 ? 13.078 -6.355 -7.824 1 93.44 112 ARG B O 1
ATOM 2249 N N . LYS B 1 113 ? 13.164 -5.527 -9.852 1 93.19 113 LYS B N 1
ATOM 2250 C CA . LYS B 1 113 ? 13.109 -4.141 -9.398 1 93.19 113 LYS B CA 1
ATOM 2251 C C . LYS B 1 113 ? 11.812 -3.867 -8.641 1 93.19 113 LYS B C 1
ATOM 2253 O O . LYS B 1 113 ? 11.82 -3.203 -7.602 1 93.19 113 LYS B O 1
ATOM 2258 N N . VAL B 1 114 ? 10.742 -4.32 -9.211 1 94.75 114 VAL B N 1
ATOM 2259 C CA . VAL B 1 114 ? 9.438 -4.125 -8.586 1 94.75 114 VAL B CA 1
ATOM 2260 C C . VAL B 1 114 ? 9.422 -4.777 -7.203 1 94.75 114 VAL B C 1
ATOM 2262 O O . VAL B 1 114 ? 9.07 -4.137 -6.211 1 94.75 114 VAL B O 1
ATOM 2265 N N . LEU B 1 115 ? 9.859 -6 -7.129 1 96.88 115 LEU B N 1
ATOM 2266 C CA . LEU B 1 115 ? 9.82 -6.75 -5.879 1 96.88 115 LEU B CA 1
ATOM 2267 C C . LEU B 1 115 ? 10.773 -6.156 -4.855 1 96.88 115 LEU B C 1
ATOM 2269 O O . LEU B 1 115 ? 10.469 -6.125 -3.66 1 96.88 115 LEU B O 1
ATOM 2273 N N . GLU B 1 116 ? 11.867 -5.684 -5.289 1 95.81 116 GLU B N 1
ATOM 2274 C CA . GLU B 1 116 ? 12.82 -5.035 -4.398 1 95.81 116 GLU B CA 1
ATOM 2275 C C . GLU B 1 116 ? 12.266 -3.715 -3.861 1 95.81 116 GLU B C 1
ATOM 2277 O O . GLU B 1 116 ? 12.43 -3.402 -2.68 1 95.81 116 GLU B O 1
ATOM 2282 N N . ALA B 1 117 ? 11.664 -2.977 -4.719 1 95 117 ALA B N 1
ATOM 2283 C CA . ALA B 1 117 ? 11.094 -1.692 -4.32 1 95 117 ALA B CA 1
ATOM 2284 C C . ALA B 1 117 ? 10 -1.879 -3.27 1 95 117 ALA B C 1
ATOM 2286 O O . ALA B 1 117 ? 9.805 -1.017 -2.41 1 95 117 ALA B O 1
ATOM 2287 N N . LEU B 1 118 ? 9.367 -3.02 -3.295 1 96.44 118 LEU B N 1
ATOM 2288 C CA . LEU B 1 118 ? 8.219 -3.246 -2.43 1 96.44 118 LEU B CA 1
ATOM 2289 C C . LEU B 1 118 ? 8.625 -4.012 -1.173 1 96.44 118 LEU B C 1
ATOM 2291 O O . LEU B 1 118 ? 7.77 -4.355 -0.351 1 96.44 118 LEU B O 1
ATOM 2295 N N . ARG B 1 119 ? 9.852 -4.188 -0.991 1 95.31 119 ARG B N 1
ATOM 2296 C CA . ARG B 1 119 ? 10.344 -4.965 0.141 1 95.31 119 ARG B CA 1
ATOM 2297 C C . ARG B 1 119 ? 9.844 -4.395 1.461 1 95.31 119 ARG B C 1
ATOM 2299 O O . ARG B 1 119 ? 9.492 -5.141 2.377 1 95.31 119 ARG B O 1
ATOM 2306 N N . PRO B 1 120 ? 9.727 -3.123 1.597 1 93 120 PRO B N 1
ATOM 2307 C CA . PRO B 1 120 ? 9.297 -2.602 2.896 1 93 120 PRO B CA 1
ATOM 2308 C C . PRO B 1 120 ? 7.805 -2.814 3.15 1 93 120 PRO B C 1
ATOM 2310 O O . PRO B 1 120 ? 7.34 -2.654 4.281 1 93 120 PRO B O 1
ATOM 2313 N N . VAL B 1 121 ? 7.094 -3.127 2.166 1 93.88 121 VAL B N 1
ATOM 2314 C CA . VAL B 1 121 ? 5.648 -3.281 2.277 1 93.88 121 VAL B CA 1
ATOM 2315 C C . VAL B 1 121 ? 5.312 -4.715 2.684 1 93.88 121 VAL B C 1
ATOM 2317 O O . VAL B 1 121 ? 5.465 -5.645 1.889 1 93.88 121 VAL B O 1
ATOM 2320 N N . ALA B 1 122 ? 4.836 -4.84 3.848 1 92.25 122 ALA B N 1
ATOM 2321 C CA . ALA B 1 122 ? 4.422 -6.164 4.305 1 92.25 122 ALA B CA 1
ATOM 2322 C C . ALA B 1 122 ? 3.023 -6.504 3.803 1 92.25 122 ALA B C 1
ATOM 2324 O O . ALA B 1 122 ? 2.746 -7.656 3.459 1 92.25 122 ALA B O 1
ATOM 2325 N N . PHE B 1 123 ? 2.232 -5.57 3.85 1 93.12 123 PHE B N 1
ATOM 2326 C CA . PHE B 1 123 ? 0.868 -5.633 3.34 1 93.12 123 PHE B CA 1
ATOM 2327 C C . PHE B 1 123 ? 0.465 -4.305 2.711 1 93.12 123 PHE B C 1
ATOM 2329 O O . PHE B 1 123 ? 0.661 -3.242 3.307 1 93.12 123 PHE B O 1
ATOM 2336 N N . GLY B 1 124 ? -0.118 -4.438 1.477 1 93.62 124 GLY B N 1
ATOM 2337 C CA . GLY B 1 124 ? -0.58 -3.168 0.936 1 93.62 124 GLY B CA 1
ATOM 2338 C C . GLY B 1 124 ? -0.898 -3.232 -0.546 1 93.62 124 GLY B C 1
ATOM 2339 O O . GLY B 1 124 ? -0.487 -4.168 -1.235 1 93.62 124 GLY B O 1
ATOM 2340 N N . ALA B 1 125 ? -1.636 -2.244 -0.957 1 93.56 125 ALA B N 1
ATOM 2341 C CA . ALA B 1 125 ? -1.958 -1.995 -2.359 1 93.56 125 ALA B CA 1
ATOM 2342 C C . ALA B 1 125 ? -1.617 -0.561 -2.754 1 93.56 125 ALA B C 1
ATOM 2344 O O . ALA B 1 125 ? -1.688 0.35 -1.926 1 93.56 125 ALA B O 1
ATOM 2345 N N . GLY B 1 126 ? -1.205 -0.487 -4.047 1 93.44 126 GLY B N 1
ATOM 2346 C CA . GLY B 1 126 ? -0.882 0.864 -4.477 1 93.44 126 GLY B CA 1
ATOM 2347 C C . GLY B 1 126 ? -0.35 0.928 -5.895 1 93.44 126 GLY B C 1
ATOM 2348 O O . GLY B 1 126 ? -0.636 0.049 -6.711 1 93.44 126 GLY B O 1
ATOM 2349 N N . MET B 1 127 ? 0.286 2.109 -6.109 1 92.88 127 MET B N 1
ATOM 2350 C CA . MET B 1 127 ? 0.886 2.385 -7.41 1 92.88 127 MET B CA 1
ATOM 2351 C C . MET B 1 127 ? 2.328 2.857 -7.258 1 92.88 127 MET B C 1
ATOM 2353 O O . MET B 1 127 ? 2.672 3.504 -6.266 1 92.88 127 MET B O 1
ATOM 2357 N N . MET B 1 128 ? 3.074 2.508 -8.133 1 91.75 128 MET B N 1
ATOM 2358 C CA . MET B 1 128 ? 4.449 2.988 -8.219 1 91.75 128 MET B CA 1
ATOM 2359 C C . MET B 1 128 ? 4.801 3.396 -9.641 1 91.75 128 MET B C 1
ATOM 2361 O O . MET B 1 128 ? 4.172 2.934 -10.594 1 91.75 128 MET B O 1
ATOM 2365 N N . PRO B 1 129 ? 5.734 4.293 -9.633 1 85.88 129 PRO B N 1
ATOM 2366 C CA . PRO B 1 129 ? 6.145 4.66 -10.992 1 85.88 129 PRO B CA 1
ATOM 2367 C C . PRO B 1 129 ? 6.777 3.494 -11.75 1 85.88 129 PRO B C 1
ATOM 2369 O O . PRO B 1 129 ? 7.414 2.629 -11.141 1 85.88 129 PRO B O 1
ATOM 2372 N N . ASP B 1 130 ? 6.508 3.523 -12.969 1 76.81 130 ASP B N 1
ATOM 2373 C CA . ASP B 1 130 ? 7.176 2.525 -13.797 1 76.81 130 ASP B CA 1
ATOM 2374 C C . ASP B 1 130 ? 8.609 2.943 -14.109 1 76.81 130 ASP B C 1
ATOM 2376 O O . ASP B 1 130 ? 9 4.082 -13.852 1 76.81 130 ASP B O 1
ATOM 2380 N N . ASP B 1 131 ? 9.469 1.99 -14.352 1 66 131 ASP B N 1
ATOM 2381 C CA . ASP B 1 131 ? 10.867 2.248 -14.672 1 66 131 ASP B CA 1
ATOM 2382 C C . ASP B 1 131 ? 11.008 3.422 -15.641 1 66 131 ASP B C 1
ATOM 2384 O O . ASP B 1 131 ? 12.039 4.094 -15.664 1 66 131 ASP B O 1
ATOM 2388 N N . GLU B 1 132 ? 10.055 3.574 -16.406 1 61.41 132 GLU B N 1
ATOM 2389 C CA . GLU B 1 132 ? 10.203 4.66 -17.359 1 61.41 132 GLU B CA 1
ATOM 2390 C C . GLU B 1 132 ? 9.82 6.004 -16.75 1 61.41 132 GLU B C 1
ATOM 2392 O O . GLU B 1 132 ? 9.953 7.047 -17.391 1 61.41 132 GLU B O 1
ATOM 2397 N N . GLY B 1 133 ? 9.734 5.996 -15.492 1 56.75 133 GLY B N 1
ATOM 2398 C CA . GLY B 1 133 ? 9.57 7.25 -14.781 1 56.75 133 GLY B CA 1
ATOM 2399 C C . GLY B 1 133 ? 8.18 7.844 -14.922 1 56.75 133 GLY B C 1
ATOM 2400 O O . GLY B 1 133 ? 7.969 9.023 -14.625 1 56.75 133 GLY B O 1
ATOM 2401 N N . SER B 1 134 ? 7.352 7.109 -15.57 1 56.25 134 SER B N 1
ATOM 2402 C CA . SER B 1 134 ? 6.051 7.762 -15.711 1 56.25 134 SER B CA 1
ATOM 2403 C C . SER B 1 134 ? 5.293 7.758 -14.383 1 56.25 134 SER B C 1
ATOM 2405 O O . SER B 1 134 ? 5.617 6.988 -13.477 1 56.25 134 SER B O 1
ATOM 2407 N N . SER B 1 135 ? 4.414 8.711 -13.984 1 57.09 135 SER B N 1
ATOM 2408 C CA . SER B 1 135 ? 3.662 9.164 -12.812 1 57.09 135 SER B CA 1
ATOM 2409 C C . SER B 1 135 ? 2.814 8.039 -12.234 1 57.09 135 SER B C 1
ATOM 2411 O O . SER B 1 135 ? 1.646 8.242 -11.898 1 57.09 135 SER B O 1
ATOM 2413 N N . GLY B 1 136 ? 3.322 6.816 -11.984 1 63.41 136 GLY B N 1
ATOM 2414 C CA . GLY B 1 136 ? 2.465 5.906 -11.242 1 63.41 136 GLY B CA 1
ATOM 2415 C C . GLY B 1 136 ? 1.755 4.898 -12.125 1 63.41 136 GLY B C 1
ATOM 2416 O O . GLY B 1 136 ? 0.602 4.547 -11.867 1 63.41 136 GLY B O 1
ATOM 2417 N N . ASP B 1 137 ? 2.453 4.176 -12.961 1 79.81 137 ASP B N 1
ATOM 2418 C CA . ASP B 1 137 ? 1.812 3.373 -14 1 79.81 137 ASP B CA 1
ATOM 2419 C C . ASP B 1 137 ? 1.845 1.888 -13.648 1 79.81 137 ASP B C 1
ATOM 2421 O O . ASP B 1 137 ? 1.29 1.06 -14.375 1 79.81 137 ASP B O 1
ATOM 2425 N N . LEU B 1 138 ? 2.33 1.579 -12.469 1 91.38 138 LEU B N 1
ATOM 2426 C CA . LEU B 1 138 ? 2.332 0.178 -12.07 1 91.38 138 LEU B CA 1
ATOM 2427 C C . LEU B 1 138 ? 1.518 -0.022 -10.797 1 91.38 138 LEU B C 1
ATOM 2429 O O . LEU B 1 138 ? 1.739 0.667 -9.797 1 91.38 138 LEU B O 1
ATOM 2433 N N . ILE B 1 139 ? 0.572 -0.9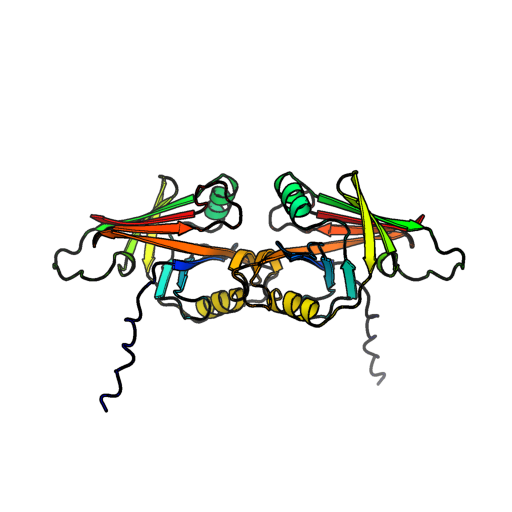07 -10.875 1 94 139 ILE B N 1
ATOM 2434 C CA . ILE B 1 139 ? -0.237 -1.205 -9.695 1 94 139 ILE B CA 1
ATOM 2435 C C . ILE B 1 139 ? 0.306 -2.451 -9 1 94 139 ILE B C 1
ATOM 2437 O O . ILE B 1 139 ? 0.934 -3.301 -9.641 1 94 139 ILE B O 1
ATOM 2441 N N . TYR B 1 140 ? 0.04 -2.477 -7.699 1 95.25 140 TYR B N 1
ATOM 2442 C CA . TYR B 1 140 ? 0.456 -3.68 -6.988 1 95.25 140 TYR B CA 1
ATOM 2443 C C . TYR B 1 140 ? -0.482 -3.977 -5.824 1 95.25 140 TYR B C 1
ATOM 2445 O O . TYR B 1 140 ? -1.153 -3.076 -5.312 1 95.25 140 TYR B O 1
ATOM 2453 N N . MET B 1 141 ? -0.554 -5.223 -5.418 1 96.56 141 MET B N 1
ATOM 2454 C CA . MET B 1 141 ? -1.079 -5.773 -4.172 1 96.56 141 MET B CA 1
ATOM 2455 C C . MET B 1 141 ? -0.096 -6.766 -3.559 1 96.56 141 MET B C 1
ATOM 2457 O O . MET B 1 141 ? 0.336 -7.707 -4.223 1 96.56 141 MET B O 1
ATOM 2461 N N . ARG B 1 142 ? 0.263 -6.508 -2.332 1 96 142 ARG B N 1
ATOM 2462 C CA . ARG B 1 142 ? 1.271 -7.34 -1.683 1 96 142 ARG B CA 1
ATOM 2463 C C . ARG B 1 142 ? 0.814 -7.77 -0.292 1 96 142 ARG B C 1
ATOM 2465 O O . ARG B 1 142 ? 0.231 -6.973 0.448 1 96 142 ARG B O 1
ATOM 2472 N N . ALA B 1 143 ? 1.074 -9.047 0.007 1 95.44 143 ALA B N 1
ATOM 2473 C CA . ALA B 1 143 ? 0.685 -9.578 1.31 1 95.44 143 ALA B CA 1
ATOM 2474 C C . ALA B 1 143 ? 1.374 -10.914 1.585 1 95.44 143 ALA B C 1
ATOM 2476 O O . ALA B 1 143 ? 2.035 -11.477 0.706 1 95.44 143 ALA B O 1
ATOM 2477 N N . ARG B 1 144 ? 1.187 -11.273 2.787 1 94 144 ARG B N 1
ATOM 2478 C CA . ARG B 1 144 ? 1.511 -12.656 3.105 1 94 144 ARG B CA 1
ATOM 2479 C C . ARG B 1 144 ? 0.367 -13.594 2.719 1 94 144 ARG B C 1
ATOM 2481 O O . ARG B 1 144 ? -0.804 -13.219 2.811 1 94 144 ARG B O 1
ATOM 2488 N N . PHE B 1 145 ? 0.789 -14.773 2.361 1 95.12 145 PHE B N 1
ATOM 2489 C CA . PHE B 1 145 ? -0.167 -15.828 2.029 1 95.12 145 PHE B CA 1
ATOM 2490 C C . PHE B 1 145 ? 0.119 -17.094 2.832 1 95.12 145 PHE B C 1
ATOM 2492 O O . PHE B 1 145 ? 1.28 -17.453 3.035 1 95.12 145 PHE B O 1
ATOM 2499 N N . GLU B 1 146 ? -0.942 -17.703 3.201 1 95.75 146 GLU B N 1
ATOM 2500 C CA . GLU B 1 146 ? -0.842 -19.062 3.729 1 95.75 146 GLU B CA 1
ATOM 2501 C C . GLU B 1 146 ? -0.925 -20.094 2.611 1 95.75 146 GLU B C 1
ATOM 2503 O O . GLU B 1 146 ? -1.844 -20.047 1.789 1 95.75 146 GLU B O 1
ATOM 2508 N N . ARG B 1 147 ? 0.05 -20.906 2.645 1 96.31 147 ARG B N 1
ATOM 2509 C CA . ARG B 1 147 ? 0.122 -21.969 1.655 1 96.31 147 ARG B CA 1
ATOM 2510 C C . ARG B 1 147 ? -0.418 -23.281 2.225 1 96.31 147 ARG B C 1
ATOM 2512 O O . ARG B 1 147 ? -0.019 -23.703 3.311 1 96.31 147 ARG B O 1
ATOM 2519 N N . GLU B 1 148 ? -1.336 -23.891 1.481 1 96.12 148 GLU B N 1
ATOM 2520 C CA . GLU B 1 148 ? -1.908 -25.188 1.865 1 96.12 148 GLU B CA 1
ATOM 2521 C C . GLU B 1 148 ? -1.715 -26.219 0.766 1 96.12 148 GLU B C 1
ATOM 2523 O O . GLU B 1 148 ? -2.307 -26.109 -0.31 1 96.12 148 GLU B O 1
ATOM 2528 N N . VAL B 1 149 ? -0.898 -27.188 1.105 1 95 149 VAL B N 1
ATOM 2529 C CA . VAL B 1 149 ? -0.738 -28.297 0.188 1 95 149 VAL B CA 1
ATOM 2530 C C . VAL B 1 149 ? -1.789 -29.375 0.487 1 95 149 VAL B C 1
ATOM 2532 O O . VAL B 1 149 ? -1.733 -30.031 1.527 1 95 149 VAL B O 1
ATOM 2535 N N . ARG B 1 150 ? -2.684 -29.5 -0.389 1 93.69 150 ARG B N 1
ATOM 2536 C CA . ARG B 1 150 ? -3.762 -30.469 -0.165 1 93.69 150 ARG B CA 1
ATOM 2537 C C . ARG B 1 150 ? -3.395 -31.844 -0.708 1 93.69 150 ARG B C 1
ATOM 2539 O O . ARG B 1 150 ? -3.781 -32.875 -0.136 1 93.69 150 ARG B O 1
ATOM 2546 N N . SER B 1 151 ? -2.756 -31.922 -1.896 1 91.56 151 SER B N 1
ATOM 2547 C CA . SER B 1 151 ? -2.193 -33.094 -2.523 1 91.56 151 SER B CA 1
ATOM 2548 C C . SER B 1 151 ? -1.043 -32.75 -3.461 1 91.56 151 SER B C 1
ATOM 2550 O O . SER B 1 151 ? -0.665 -31.578 -3.568 1 91.56 151 SER B O 1
ATOM 2552 N N . ARG B 1 152 ? -0.547 -33.719 -4.043 1 89.56 152 ARG B N 1
ATOM 2553 C CA . ARG B 1 152 ? 0.51 -33.469 -5.023 1 89.56 152 ARG B CA 1
ATOM 2554 C C . ARG B 1 152 ? -0.007 -32.656 -6.199 1 89.56 152 ARG B C 1
ATOM 2556 O O . ARG B 1 152 ? 0.774 -32.031 -6.914 1 89.56 152 ARG B O 1
ATOM 2563 N N . ASP B 1 153 ? -1.32 -32.625 -6.414 1 93.25 153 ASP B N 1
ATOM 2564 C CA . ASP B 1 153 ? -1.917 -32 -7.59 1 93.25 153 ASP B CA 1
ATOM 2565 C C . ASP B 1 153 ? -2.775 -30.797 -7.195 1 93.25 153 ASP B C 1
ATOM 2567 O O . ASP B 1 153 ? -3.48 -30.234 -8.031 1 93.25 153 ASP B O 1
ATOM 2571 N N . SER B 1 154 ? -2.74 -30.453 -5.926 1 94.81 154 SER B N 1
ATOM 2572 C CA . SER B 1 154 ? -3.639 -29.391 -5.457 1 94.81 154 SER B CA 1
ATOM 2573 C C . SER B 1 154 ? -2.982 -28.562 -4.367 1 94.81 154 SER B C 1
ATOM 2575 O O . SER B 1 154 ? -2.668 -29.062 -3.289 1 94.81 154 SER B O 1
ATOM 2577 N N . GLU B 1 155 ? -2.822 -27.312 -4.605 1 96.62 155 GLU B N 1
ATOM 2578 C CA . GLU B 1 155 ? -2.293 -26.359 -3.641 1 96.62 155 GLU B CA 1
ATOM 2579 C C . GLU B 1 155 ? -3.1 -25.062 -3.648 1 96.62 155 GLU B C 1
ATOM 2581 O O . GLU B 1 155 ? -3.668 -24.688 -4.676 1 96.62 155 GLU B O 1
ATOM 2586 N N . ALA B 1 156 ? -3.184 -24.5 -2.492 1 97.56 156 ALA B N 1
ATOM 2587 C CA . ALA B 1 156 ? -3.928 -23.25 -2.348 1 97.56 156 ALA B CA 1
ATOM 2588 C C . ALA B 1 156 ? -3.1 -22.203 -1.611 1 97.56 156 ALA B C 1
ATOM 2590 O O . ALA B 1 156 ? -2.256 -22.531 -0.779 1 97.56 156 ALA B O 1
ATOM 2591 N N . PHE B 1 157 ? -3.305 -21 -1.915 1 97 157 PHE B N 1
ATOM 2592 C CA . PHE B 1 157 ? -2.723 -19.844 -1.244 1 97 157 PHE B CA 1
ATOM 2593 C C . PHE B 1 157 ? -3.807 -18.875 -0.797 1 97 157 PHE B C 1
ATOM 2595 O O . PHE B 1 157 ? -4.617 -18.422 -1.61 1 97 157 PHE B O 1
ATOM 2602 N N . TYR B 1 158 ? -3.834 -18.562 0.479 1 96.38 158 TYR B N 1
ATOM 2603 C CA . TYR B 1 158 ? -4.82 -17.656 1.054 1 96.38 158 TYR B CA 1
ATOM 2604 C C . TYR B 1 158 ? -4.156 -16.391 1.586 1 96.38 158 TYR B C 1
ATOM 2606 O O . TYR B 1 158 ? -3.266 -16.453 2.436 1 96.38 158 TYR B O 1
ATOM 2614 N N . MET B 1 159 ? -4.582 -15.289 1.07 1 95.62 159 MET B N 1
ATOM 2615 C CA . MET B 1 159 ? -4.047 -14.016 1.549 1 95.62 159 MET B CA 1
ATOM 2616 C C . MET B 1 159 ? -4.352 -13.82 3.029 1 95.62 159 MET B C 1
ATOM 2618 O O . MET B 1 159 ? -5.488 -14.023 3.467 1 95.62 159 MET B O 1
ATOM 2622 N N . ILE B 1 160 ? -3.301 -13.406 3.711 1 88.69 160 ILE B N 1
ATOM 2623 C CA . ILE B 1 160 ? -3.447 -13.102 5.129 1 88.69 160 ILE B CA 1
ATOM 2624 C C . ILE B 1 160 ? -3.709 -11.609 5.312 1 88.69 160 ILE B C 1
ATOM 2626 O O . ILE B 1 160 ? -2.91 -10.773 4.883 1 88.69 160 ILE B O 1
ATOM 2630 N N . GLY B 1 161 ? -4.914 -11.25 5.684 1 73.81 161 GLY B N 1
ATOM 2631 C CA . GLY B 1 161 ? -5.289 -9.852 5.82 1 73.81 161 GLY B CA 1
ATOM 2632 C C . GLY B 1 161 ? -4.754 -9.211 7.086 1 73.81 161 GLY B C 1
ATOM 2633 O O . GLY B 1 161 ? -4.285 -9.906 7.988 1 73.81 161 GLY B O 1
ATOM 2634 N N . SER B 1 162 ? -4.535 -7.859 7.016 1 62.25 162 SER B N 1
ATOM 2635 C CA . SER B 1 162 ? -4.172 -7.125 8.227 1 62.25 162 SER B CA 1
ATOM 2636 C C . SER B 1 162 ? -5.305 -7.148 9.25 1 62.25 162 SER B C 1
ATOM 2638 O O . SER B 1 162 ? -5.062 -7.176 10.453 1 62.25 162 SER B O 1
ATOM 2640 N N . GLU B 1 163 ? -6.617 -6.844 8.773 1 56.91 163 GLU B N 1
ATOM 2641 C CA . GLU B 1 163 ? -7.77 -6.723 9.664 1 56.91 163 GLU B CA 1
ATOM 2642 C C . GLU B 1 163 ? -8.805 -7.805 9.375 1 56.91 163 GLU B C 1
ATOM 2644 O O . GLU B 1 163 ? -9.875 -7.824 9.984 1 56.91 163 GLU B O 1
ATOM 2649 N N . SER B 1 164 ? -8.602 -8.516 8.305 1 51.34 164 SER B N 1
ATOM 2650 C CA . SER B 1 164 ? -9.812 -9.062 7.699 1 51.34 164 SER B CA 1
ATOM 2651 C C . SER B 1 164 ? -10.469 -10.094 8.609 1 51.34 164 SER B C 1
ATOM 2653 O O . SER B 1 164 ? -9.773 -10.82 9.328 1 51.34 164 SER B O 1
ATOM 2655 N N . GLU B 1 165 ? -11.75 -9.719 8.844 1 52.28 165 GLU B N 1
ATOM 2656 C CA . GLU B 1 165 ? -12.852 -10.445 9.477 1 52.28 165 GLU B CA 1
ATOM 2657 C C . GLU B 1 165 ? -12.898 -11.891 9 1 52.28 165 GLU B C 1
ATOM 2659 O O . GLU B 1 165 ? -13.953 -12.531 9.039 1 52.28 165 GLU B O 1
ATOM 2664 N N . GLY B 1 166 ? -11.844 -12.461 8.586 1 62.19 166 GLY B N 1
ATOM 2665 C CA . GLY B 1 166 ? -11.945 -13.914 8.523 1 62.19 166 GLY B CA 1
ATOM 2666 C C . GLY B 1 166 ? -11.711 -14.469 7.133 1 62.19 166 GLY B C 1
ATOM 2667 O O . GLY B 1 166 ? -11.258 -15.609 6.98 1 62.19 166 GLY B O 1
ATOM 2668 N N . HIS B 1 167 ? -12.219 -13.727 6.07 1 78 167 HIS B N 1
ATOM 2669 C CA . HIS B 1 167 ? -12.016 -14.344 4.766 1 78 167 HIS B CA 1
ATOM 2670 C C . HIS B 1 167 ? -10.867 -13.68 4.02 1 78 167 HIS B C 1
ATOM 2672 O O . HIS B 1 167 ? -10.742 -12.453 4.027 1 78 167 HIS B O 1
ATOM 2678 N N . PRO B 1 168 ? -10.203 -14.57 3.332 1 86.62 168 PRO B N 1
ATOM 2679 C CA . PRO B 1 168 ? -9.094 -14 2.566 1 86.62 168 PRO B CA 1
ATOM 2680 C C . PRO B 1 168 ? -9.562 -13.125 1.403 1 86.62 168 PRO B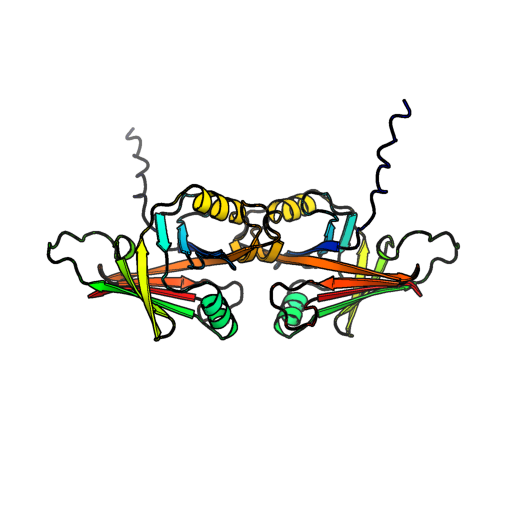 C 1
ATOM 2682 O O . PRO B 1 168 ? -10.5 -13.5 0.69 1 86.62 168 PRO B O 1
ATOM 2685 N N . GLU B 1 169 ? -8.969 -11.953 1.216 1 90.75 169 GLU B N 1
ATOM 2686 C CA . GLU B 1 169 ? -9.305 -11.055 0.113 1 90.75 169 GLU B CA 1
ATOM 2687 C C . GLU B 1 169 ? -8.891 -11.656 -1.229 1 90.75 169 GLU B C 1
ATOM 2689 O O . GLU B 1 169 ? -9.547 -11.414 -2.246 1 90.75 169 GLU B O 1
ATOM 2694 N N . ILE B 1 170 ? -7.805 -12.406 -1.243 1 96.25 170 ILE B N 1
ATOM 2695 C CA . ILE B 1 170 ? -7.348 -13.078 -2.455 1 96.25 170 ILE B CA 1
ATOM 2696 C C . ILE B 1 170 ? -7.02 -14.531 -2.143 1 96.25 170 ILE B C 1
ATOM 2698 O O . ILE B 1 170 ? -6.316 -1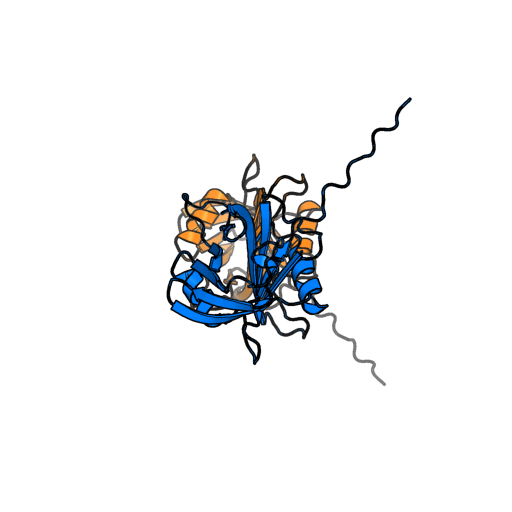4.828 -1.17 1 96.25 170 ILE B O 1
ATOM 2702 N N . SER B 1 171 ? -7.555 -15.398 -2.885 1 97.5 171 SER B N 1
ATOM 2703 C CA . SER B 1 171 ? -7.242 -16.828 -2.84 1 97.5 171 SER B CA 1
ATOM 2704 C C . SER B 1 171 ? -6.809 -17.328 -4.207 1 97.5 171 SER B C 1
ATOM 2706 O O . SER B 1 171 ? -7.379 -16.953 -5.23 1 97.5 171 SER B O 1
ATOM 2708 N N . ILE B 1 172 ? -5.832 -18.203 -4.219 1 98.44 172 ILE B N 1
ATOM 2709 C CA . ILE B 1 172 ? -5.301 -18.766 -5.453 1 98.44 172 ILE B CA 1
ATOM 2710 C C . ILE B 1 172 ? -5.227 -20.281 -5.34 1 98.44 172 ILE B C 1
ATOM 2712 O O . ILE B 1 172 ? -4.566 -20.812 -4.445 1 98.44 172 ILE B O 1
ATOM 2716 N N . PHE B 1 173 ? -5.891 -20.953 -6.211 1 98.12 173 PHE B N 1
ATOM 2717 C CA . PHE B 1 173 ? -5.883 -22.406 -6.277 1 98.12 173 PHE B CA 1
ATOM 2718 C C . PHE B 1 173 ? -5.117 -22.891 -7.5 1 98.12 173 PHE B C 1
ATOM 2720 O O . PHE B 1 173 ? -5.383 -22.453 -8.625 1 98.12 173 PHE B O 1
ATOM 2727 N N . MET B 1 174 ? -4.207 -23.719 -7.301 1 97.69 174 MET B N 1
ATOM 2728 C CA . MET B 1 174 ? -3.484 -24.359 -8.391 1 97.69 174 MET B CA 1
ATOM 2729 C C . MET B 1 174 ? -3.766 -25.859 -8.406 1 97.69 174 MET B C 1
ATOM 2731 O O . MET B 1 174 ? -3.473 -26.562 -7.438 1 97.69 174 MET B O 1
ATOM 2735 N N . LEU B 1 175 ? -4.285 -26.297 -9.57 1 96.31 175 LEU B N 1
ATOM 2736 C CA . LEU B 1 175 ? -4.801 -27.656 -9.648 1 96.31 175 LEU B CA 1
ATOM 2737 C C . LEU B 1 175 ? -4.312 -28.344 -10.914 1 96.31 175 LEU B C 1
ATOM 2739 O O . LEU B 1 175 ? -4.25 -27.734 -11.984 1 96.31 175 LEU B O 1
ATOM 2743 N N . ARG B 1 176 ? -4.039 -29.594 -10.656 1 93.75 176 ARG B N 1
ATOM 2744 C CA . ARG B 1 176 ? -3.822 -30.516 -11.773 1 93.75 176 ARG B CA 1
ATOM 2745 C C . ARG B 1 176 ? -4.91 -31.578 -11.828 1 93.75 176 ARG B C 1
ATOM 2747 O O . ARG B 1 176 ? -5.258 -32.156 -10.797 1 93.75 176 ARG B O 1
ATOM 2754 N N . PHE B 1 177 ? -5.426 -31.797 -13.016 1 86.81 177 PHE B N 1
ATOM 2755 C CA . PHE B 1 177 ? -6.422 -32.844 -13.164 1 86.81 177 PHE B CA 1
ATOM 2756 C C . PHE B 1 177 ? -6.156 -33.656 -14.422 1 86.81 177 PHE B C 1
ATOM 2758 O O . PHE B 1 177 ? -5.516 -33.188 -15.359 1 86.81 177 PHE B O 1
#

Nearest PDB structures (foldseek):
  3m86-assembly1_A  TM=2.634E-01  e=4.387E+00  Entamoeba histolytica HM-1:IMSS

Sequence (354 aa):
MAVSGVKKQPAGLGSRVTGTLFGLRHGHHRNVHLAFQPDPKSPPVVLIKLATTTGPFIADLASGPVRFVLECRKRTDGSSAAPPWEEEEWKEFCNGRVCGSAWRRRHGDVDRKVLEALRPVAFGAGMMPDDEGSSGDLIYMRARFEREVRSRDSEAFYMIGSESEGHPEISIFMLRFMAVSGVKKQPAGLGSRVTGTLFGLRHGHHRNVHLAFQPDPKSPPVVLIKLATTTGPFIADLASGPVRFVLECRKRTDGSSAAPPWEEEEWKEFCNGRVCGSAWRRRHGDVDRKVLEALRPVAFGAGMMPDDEGSSGDLIYMRARFEREVRSRDSEAFYMIGSESEGHPEISIFMLRF

Solvent-accessible surface area (backbone atoms only — not comparable to full-atom values): 18650 Å² total; per-residue (Å²): 137,85,80,77,74,80,74,72,72,78,95,60,82,52,59,48,29,33,36,37,37,35,26,25,66,60,74,92,65,24,38,25,29,43,32,35,14,60,38,67,86,46,72,64,82,36,35,31,41,39,44,50,34,34,65,64,48,52,52,42,57,74,70,40,65,39,39,38,38,33,36,32,73,56,72,83,78,71,71,69,80,52,53,51,80,71,48,60,58,23,46,30,28,48,74,84,37,82,56,42,58,23,33,52,48,80,81,47,69,68,53,50,51,54,49,59,53,42,46,53,49,46,29,34,40,35,24,19,53,33,92,84,66,48,97,42,38,24,36,40,40,33,26,38,24,41,46,44,78,77,50,74,37,31,37,37,35,35,33,53,62,95,77,55,91,75,64,48,53,38,33,41,36,31,36,45,88,133,85,78,75,75,79,73,74,72,78,95,59,82,52,60,49,30,33,36,36,39,34,26,25,65,60,73,91,65,24,37,24,30,42,33,36,12,60,39,67,87,47,72,62,81,35,34,31,40,39,44,50,36,34,65,63,46,54,54,43,57,74,72,40,65,38,39,37,38,34,36,31,70,56,73,83,79,72,71,70,81,53,53,53,80,70,47,59,59,24,45,29,28,48,74,84,37,84,56,42,59,22,33,53,48,79,82,46,70,68,53,48,51,53,48,59,51,43,46,54,49,47,29,35,40,35,22,18,52,33,94,83,66,46,96,40,40,24,37,38,39,32,26,38,24,42,47,44,79,77,50,75,38,31,36,36,35,35,33,53,64,95,76,56,90,73,64,48,55,39,34,40,36,30,36,45,88

Foldseek 3Di:
DDPPDPPPPPPDQPQKWKWKWKAFQDDDTFWIKIFTGSALVDHTPWIKTDLDGDVVVVVLLVVFAKEKEWEDADDPVPPPLDALRPDAKTFIDIPRHGRGMMGTDDDDPQNVVVSVVCSVPAFDWDFDDHPVPDPTGMIMTMHMWGWDDPDSFKIKIFGDDPDDPPHGSYMYIGGYD/DPPPPPPPPPPDQPQKWKWKWKAFQDDDTFWIKIFTGSALVDHTPWIKTDLDGDVVVVVLLVVFAKEKEWEDADDPVPPPLDALRPDAKTFIDIPRHGRGMMGTDDDDPQNVVVSVVCSVPAFDWAFDDHPVRDDTGMIMTMHMWGWDDPDSFKIKIFGDDPDDPDHGSYMYIGGYD

Secondary structure (DSSP, 8-state):
----------S---SEEEEEEEEESSSS--EEEEEEESSTTSPPSEEEEEEEEHHHHHHHHHHS-EEEEEEEPPPTTS---S-GGG-SEEEEEETTEEEEEEEE----HHHHHHHHHTTT-SEEEEEE--TT--TT-EEEEEEEEEEEEEETTEEEEEEE-SS-SSS-SEEEEEEE-/----------S---SEEEEEEEEESSSS--EEEEEEESSTTSPPSEEEEEEEEHHHHHHHHHHS-EEEEEEEPPPTTS---S-GGG-SEEEEEETTEEEEEEEE----HHHHHHHHHTTT-SEEEEEE--TT--TT-EEEEEEEEEEEEEETTEEEEEEE-SS-SSS-SEEEEEEE-

pLDDT: mean 85.8, std 17.81, range [23.89, 98.56]

Organism: Cocos nucifera (NCBI:txid13894)

InterPro domains:
  IPR006460 Protein MIZU-KUSSEI 1-like, plant [PF04759] (17-176)
  IPR006460 Protein MIZU-KUSSEI 1-like, plant [PTHR31696] (14-176)
  IPR006460 Protein MIZU-KUSSEI 1-like, plant [TIGR01570] (17-176)